Protein AF-A0A967VYB8-F1 (afdb_monomer)

Secondary structure (DSSP, 8-state):
----------SHHHHHHHHHHHHHHHTSS-----PPP-PPPPPPPPPP---EEEEEEEEE-SSEEEEEEEEES--SSEEEEEEETTEEEEEEEESSSEEEEEEE-PPTT-EEEEEEEEEETTEEEE---EEEEPPPPPPS-PPPP------TTS-EEEEEEEEEETTEEEEEEEE--SS------

Nearest PDB structures (foldseek):
  4q66-assembly1_A  TM=5.779E-01  e=1.854E-04  Saccharomyces cerevisiae R008
  4yg8-assembly1_A  TM=5.568E-01  e=6.644E-04  Saccharomyces cerevisiae
  7ndg-assembly1_H  TM=5.367E-01  e=7.158E-02  Mus musculus
  5c14-assembly1_A  TM=5.186E-01  e=6.788E-02  Homo sapiens
  5mya-assembly1_A  TM=4.864E-01  e=6.436E-02  Homo sapiens

Foldseek 3Di:
DDDDDDDDDDPPVVVVVVVVVVVVVVVPPPPDPPPDPPDPPPDPPDDQPDKAWDKDWPDAAQFKTKIKIFIDSDDPQWWKFKDKPNHTDDTDTDRDGIDIDMDGRHHGQDKIKMKMWTADPNDTDIHDIDIDTHHHDDDPPDDDDDDDDDAVVPDWDWDDKDDPDPVDIDTDTDHDDPDPPDPDD

pLDDT: mean 78.78, std 18.88, range [34.44, 98.56]

Structure (mmCIF, N/CA/C/O backbone):
data_AF-A0A967VYB8-F1
#
_entry.id   AF-A0A967VYB8-F1
#
loop_
_atom_site.group_PDB
_atom_site.id
_atom_site.type_symbol
_atom_site.label_atom_id
_atom_site.label_alt_id
_atom_site.label_comp_id
_atom_site.label_asym_id
_atom_site.label_entity_id
_atom_site.label_seq_id
_atom_site.pdbx_PDB_ins_code
_atom_site.Cartn_x
_atom_site.Cartn_y
_atom_site.Cartn_z
_atom_site.occupancy
_atom_site.B_iso_or_equiv
_atom_site.auth_seq_id
_atom_site.auth_comp_id
_atom_site.auth_asym_id
_atom_site.auth_atom_id
_atom_site.pdbx_PDB_model_num
ATOM 1 N N . MET A 1 1 ? -27.684 -16.123 129.162 1.00 38.44 1 MET A N 1
ATOM 2 C CA . MET A 1 1 ? -27.698 -17.448 128.505 1.00 38.44 1 MET A CA 1
ATOM 3 C C . MET A 1 1 ? -27.922 -17.215 127.022 1.00 38.44 1 MET A C 1
ATOM 5 O O . MET A 1 1 ? -28.713 -16.349 126.680 1.00 38.44 1 MET A O 1
ATOM 9 N N . ASN A 1 2 ? -27.110 -17.868 126.197 1.00 39.97 2 ASN A N 1
ATOM 10 C CA . ASN A 1 2 ? -26.928 -17.620 124.768 1.00 39.97 2 ASN A CA 1
ATOM 11 C C . ASN A 1 2 ? -27.766 -18.596 123.910 1.00 39.97 2 ASN A C 1
ATOM 13 O O . ASN A 1 2 ? -28.218 -19.609 124.439 1.00 39.97 2 ASN A O 1
ATOM 17 N N . PHE A 1 3 ? -27.807 -18.316 122.599 1.00 34.44 3 PHE A N 1
ATOM 18 C CA . PHE A 1 3 ? -28.314 -19.105 121.456 1.00 34.44 3 PHE A CA 1
ATOM 19 C C . PHE A 1 3 ? -29.828 -19.033 121.195 1.00 34.44 3 PHE A C 1
ATOM 21 O O . PHE A 1 3 ? -30.627 -19.100 122.114 1.00 34.44 3 PHE A O 1
ATOM 28 N N . GLY A 1 4 ? -30.318 -18.916 119.961 1.00 37.50 4 GLY A N 1
ATOM 29 C CA . GLY A 1 4 ? -29.692 -19.011 118.641 1.00 37.50 4 GLY A CA 1
ATOM 30 C C . GLY A 1 4 ? -30.779 -19.379 117.617 1.00 37.50 4 GLY A C 1
ATOM 31 O O . GLY A 1 4 ? -31.689 -20.140 117.928 1.00 37.50 4 GLY A O 1
ATOM 32 N N . ILE A 1 5 ? -30.704 -18.776 116.432 1.00 50.72 5 ILE A N 1
ATOM 33 C CA . ILE A 1 5 ? -31.677 -18.792 115.322 1.00 50.72 5 ILE A CA 1
ATOM 34 C C . ILE A 1 5 ? -31.599 -20.100 114.508 1.00 50.72 5 ILE A C 1
ATOM 36 O O . ILE A 1 5 ? -30.504 -20.625 114.333 1.00 50.72 5 ILE A O 1
ATOM 40 N N . SER A 1 6 ? -32.717 -20.578 113.931 1.00 41.22 6 SER A N 1
ATOM 41 C CA . SER A 1 6 ? -32.770 -21.499 112.765 1.00 41.22 6 SER A CA 1
ATOM 42 C C . SER A 1 6 ? -34.251 -21.767 112.399 1.00 41.22 6 SER A C 1
ATOM 44 O O . SER A 1 6 ? -35.027 -21.994 113.318 1.00 41.22 6 SER A O 1
ATOM 46 N N . GLN A 1 7 ? -34.784 -21.790 111.168 1.00 42.09 7 GLN A N 1
ATOM 47 C CA . GLN A 1 7 ? -34.294 -21.817 109.779 1.00 42.09 7 GLN A CA 1
ATOM 48 C C . GLN A 1 7 ? -35.464 -21.440 108.834 1.00 42.09 7 GLN A C 1
ATOM 50 O O . GLN A 1 7 ? -36.590 -21.855 109.098 1.00 42.09 7 GLN A O 1
ATOM 55 N N . SER A 1 8 ? -35.198 -20.811 107.680 1.00 42.66 8 SER A N 1
ATOM 56 C CA . SER A 1 8 ? -35.905 -21.136 106.420 1.00 42.66 8 SER A CA 1
ATOM 57 C C . SER A 1 8 ? -35.117 -20.631 105.198 1.00 42.66 8 SER A C 1
ATOM 59 O O . SER A 1 8 ? -35.346 -19.530 104.701 1.00 42.66 8 SER A O 1
ATOM 61 N N . SER A 1 9 ? -34.173 -21.427 104.693 1.00 54.22 9 SER A N 1
ATOM 62 C CA . SER A 1 9 ? -33.416 -21.120 103.468 1.00 54.22 9 SER A CA 1
ATOM 63 C C . SER A 1 9 ? -33.401 -22.314 102.509 1.00 54.22 9 SER A C 1
ATOM 65 O O . SER A 1 9 ? -32.341 -22.850 102.219 1.00 54.22 9 SER A O 1
ATOM 67 N N . ASN A 1 10 ? -34.571 -22.750 102.023 1.00 53.09 10 ASN A N 1
ATOM 68 C CA . ASN A 1 10 ? -34.673 -23.916 101.125 1.00 53.09 10 ASN A CA 1
ATOM 69 C C . ASN A 1 10 ? -35.374 -23.652 99.774 1.00 53.09 10 ASN A C 1
ATOM 71 O O . ASN A 1 10 ? -35.414 -24.557 98.948 1.00 53.09 10 ASN A O 1
ATOM 75 N N . SER A 1 11 ? -35.897 -22.450 99.484 1.00 54.31 11 SER A N 1
ATOM 76 C CA . SER A 1 11 ? -36.610 -22.196 98.209 1.00 54.31 11 SER A CA 1
ATOM 77 C C . SER A 1 11 ? -35.763 -21.536 97.111 1.00 54.31 11 SER A C 1
ATOM 79 O O . SER A 1 11 ? -36.084 -21.664 95.933 1.00 54.31 11 SER A O 1
ATOM 81 N N . LEU A 1 12 ? -34.653 -20.879 97.463 1.00 49.78 12 LEU A N 1
ATOM 82 C CA . LEU A 1 12 ? -33.807 -20.151 96.504 1.00 49.78 12 LEU A CA 1
ATOM 83 C C . LEU A 1 12 ? -32.794 -21.047 95.764 1.00 49.78 12 LEU A C 1
ATOM 85 O O . LEU A 1 12 ? -32.425 -20.744 94.634 1.00 49.78 12 LEU A O 1
ATOM 89 N N . SER A 1 13 ? -32.385 -22.181 96.344 1.00 51.69 13 SER A N 1
ATOM 90 C CA . SER A 1 13 ? -31.387 -23.084 95.734 1.00 51.69 13 SER A CA 1
ATOM 91 C C . SER A 1 13 ? -31.967 -23.986 94.626 1.00 51.69 13 SER A C 1
ATOM 93 O O . SER A 1 13 ? -31.273 -24.315 93.660 1.00 51.69 13 SER A O 1
ATOM 95 N N . ALA A 1 14 ? -33.261 -24.318 94.697 1.00 50.97 14 ALA A N 1
ATOM 96 C CA . ALA A 1 14 ? -33.927 -25.164 93.701 1.00 50.97 14 ALA A CA 1
ATOM 97 C C . ALA A 1 14 ? -34.207 -24.425 92.376 1.00 50.97 14 ALA A C 1
ATOM 99 O O . ALA A 1 14 ? -34.127 -25.022 91.305 1.00 50.97 14 ALA A O 1
ATOM 100 N N . ILE A 1 15 ? -34.471 -23.114 92.434 1.00 53.50 15 ILE A N 1
ATOM 101 C CA . ILE A 1 15 ? -34.794 -22.292 91.256 1.00 53.50 15 ILE A CA 1
ATOM 102 C C . ILE A 1 15 ? -33.529 -21.969 90.442 1.00 53.50 15 ILE A C 1
ATOM 104 O O . ILE A 1 15 ? -33.566 -22.022 89.214 1.00 53.50 15 ILE A O 1
ATOM 108 N N . LEU A 1 16 ? -32.381 -21.738 91.096 1.00 49.00 16 LEU A N 1
ATOM 109 C CA . LEU A 1 16 ? -31.105 -21.539 90.389 1.00 49.00 16 LEU A CA 1
ATOM 110 C C . LEU A 1 16 ? -30.609 -22.808 89.673 1.00 49.00 16 LEU A C 1
ATOM 112 O O . LEU A 1 16 ? -29.987 -22.710 88.617 1.00 49.00 16 LEU A O 1
ATOM 116 N N . SER A 1 17 ? -30.924 -23.995 90.200 1.00 51.44 17 SER A N 1
ATOM 117 C CA . SER A 1 17 ? -30.506 -25.272 89.600 1.00 51.44 17 SER A CA 1
ATOM 118 C C . SER A 1 17 ? -31.321 -25.640 88.350 1.00 51.44 17 SER A C 1
ATOM 120 O O . SER A 1 17 ? -30.801 -26.286 87.443 1.00 51.44 17 SER A O 1
ATOM 122 N N . PHE A 1 18 ? -32.578 -25.187 88.258 1.00 49.94 18 PHE A N 1
ATOM 123 C CA . PHE A 1 18 ? -33.460 -25.470 87.116 1.00 49.94 18 PHE A CA 1
ATOM 124 C C . PHE A 1 18 ? -33.199 -24.538 85.918 1.00 49.94 18 PHE A C 1
ATOM 126 O O . PHE A 1 18 ? -33.247 -24.973 84.768 1.00 49.94 18 PHE A O 1
ATOM 133 N N . VAL A 1 19 ? -32.839 -23.273 86.177 1.00 54.88 19 VAL A N 1
ATOM 134 C CA . VAL A 1 19 ? -32.447 -22.308 85.129 1.00 54.88 19 VAL A CA 1
ATOM 135 C C . VAL A 1 19 ? -31.083 -22.670 84.523 1.00 54.88 19 VAL A C 1
ATOM 137 O O . VAL A 1 19 ? -30.893 -22.539 83.314 1.00 54.88 19 VAL A O 1
ATOM 140 N N . GLY A 1 20 ? -30.160 -23.210 85.328 1.00 52.72 20 GLY A N 1
ATOM 141 C CA . GLY A 1 20 ? -28.856 -23.685 84.851 1.00 52.72 20 GLY A CA 1
ATOM 142 C C . GLY A 1 20 ? -28.942 -24.890 83.905 1.00 52.72 20 GLY A C 1
ATOM 143 O O . GLY A 1 20 ? -28.222 -24.936 82.909 1.00 52.72 20 GLY A O 1
ATOM 144 N N . LEU A 1 21 ? -29.854 -25.837 84.160 1.00 51.16 21 LEU A N 1
ATOM 145 C CA . LEU A 1 21 ? -29.994 -27.040 83.328 1.00 51.16 21 LEU A CA 1
ATOM 146 C C . LEU A 1 21 ? -30.670 -26.753 81.971 1.00 51.16 21 LEU A C 1
ATOM 148 O O . LEU A 1 21 ? -30.309 -27.362 80.967 1.00 51.16 21 LEU A O 1
ATOM 152 N N . MET A 1 22 ? -31.600 -25.788 81.913 1.00 52.47 22 MET A N 1
ATOM 153 C CA . MET A 1 22 ? -32.262 -25.386 80.661 1.00 52.47 22 MET A CA 1
ATOM 154 C C . MET A 1 22 ? -31.353 -24.546 79.747 1.00 52.47 22 MET A C 1
ATOM 156 O O . MET A 1 22 ? -31.451 -24.644 78.524 1.00 52.47 22 MET A O 1
ATOM 160 N N . ALA A 1 23 ? -30.435 -23.761 80.323 1.00 53.19 23 ALA A N 1
ATOM 161 C CA . ALA A 1 23 ? -29.454 -22.979 79.568 1.00 53.19 23 ALA A CA 1
ATOM 162 C C . ALA A 1 23 ? -28.363 -23.855 78.920 1.00 53.19 23 ALA A C 1
ATOM 164 O O . ALA A 1 23 ? -27.867 -23.526 77.846 1.00 53.19 23 ALA A O 1
ATOM 165 N N . ILE A 1 24 ? -28.029 -25.000 79.525 1.00 52.69 24 ILE A N 1
ATOM 166 C CA . ILE A 1 24 ? -27.045 -25.947 78.979 1.00 52.69 24 ILE A CA 1
ATOM 167 C C . ILE A 1 24 ? -27.632 -26.748 77.802 1.00 52.69 24 ILE A C 1
ATOM 169 O O . ILE A 1 24 ? -26.928 -26.991 76.825 1.00 52.69 24 ILE A O 1
ATOM 173 N N . CYS A 1 25 ? -28.930 -27.079 77.817 1.00 49.31 25 CYS A N 1
ATOM 174 C CA . CYS A 1 25 ? -29.585 -27.751 76.685 1.00 49.31 25 CYS A CA 1
ATOM 175 C C . CYS A 1 25 ? -29.757 -26.859 75.440 1.00 49.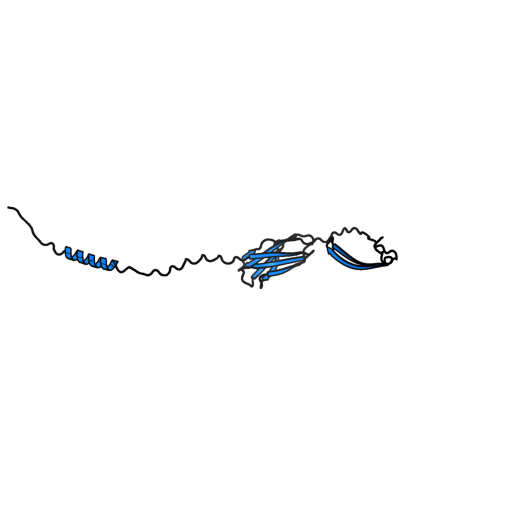31 25 CYS A C 1
ATOM 177 O O . CYS A 1 25 ? -29.767 -27.383 74.330 1.00 49.31 25 CYS A O 1
ATOM 179 N N . LEU A 1 26 ? -29.837 -25.531 75.600 1.00 49.78 26 LEU A N 1
ATOM 180 C CA . LEU A 1 26 ? -29.904 -24.569 74.485 1.00 49.78 26 LEU A CA 1
ATOM 181 C C . LEU A 1 26 ? -28.546 -24.310 73.808 1.00 49.78 26 LEU A C 1
ATOM 183 O O . LEU A 1 26 ? -28.511 -23.834 72.677 1.00 49.78 26 LEU A O 1
ATOM 187 N N . LEU A 1 27 ? -27.431 -24.648 74.463 1.00 52.78 27 LEU A N 1
ATOM 188 C CA . LEU A 1 27 ? -26.078 -24.478 73.913 1.00 52.78 27 LEU A CA 1
ATOM 189 C C . LEU A 1 27 ? -25.538 -25.740 73.215 1.00 52.78 27 LEU A C 1
ATOM 191 O O . LEU A 1 27 ? -24.445 -25.711 72.657 1.00 52.78 27 LEU A O 1
ATOM 195 N N . LEU A 1 28 ? -26.305 -26.837 73.202 1.00 53.69 28 LEU A N 1
ATOM 196 C CA . LEU A 1 28 ? -25.924 -28.121 72.592 1.00 53.69 28 LEU A CA 1
ATOM 197 C C . LEU A 1 28 ? -26.655 -28.424 71.270 1.00 53.69 28 LEU A C 1
ATOM 199 O O . LEU A 1 28 ? -26.472 -29.497 70.704 1.00 53.69 28 LEU A O 1
ATOM 203 N N . SER A 1 29 ? -27.451 -27.486 70.743 1.00 52.00 29 SER A N 1
ATOM 204 C CA . SER A 1 29 ? -28.190 -27.649 69.475 1.00 52.00 29 SER A CA 1
ATOM 205 C C . SER A 1 29 ? -27.507 -27.024 68.251 1.00 52.00 29 SER A C 1
ATOM 207 O O . SER A 1 29 ? -28.108 -26.988 67.185 1.00 52.00 29 SER A O 1
ATOM 209 N N . CYS A 1 30 ? -26.272 -26.528 68.373 1.00 48.56 30 CYS A N 1
ATOM 210 C CA . CYS A 1 30 ? -25.583 -25.815 67.290 1.00 48.56 30 CYS A CA 1
ATOM 211 C C . CYS A 1 30 ? -24.263 -26.498 66.899 1.00 48.56 30 CYS A C 1
ATOM 213 O O . CYS A 1 30 ? -23.208 -25.873 66.828 1.00 48.56 30 CYS A O 1
ATOM 215 N N . SER A 1 31 ? -24.301 -27.817 66.699 1.00 55.75 31 SER A N 1
ATOM 216 C CA . SER A 1 31 ? -23.182 -28.550 66.110 1.00 55.75 31 SER A CA 1
ATOM 217 C C . SER A 1 31 ? -23.659 -29.316 64.880 1.00 55.75 31 SER A C 1
ATOM 219 O O . SER A 1 31 ? -24.552 -30.153 64.973 1.00 55.75 31 SER A O 1
ATOM 221 N N . CYS A 1 32 ? -23.012 -29.006 63.753 1.00 54.22 32 CYS A N 1
ATOM 222 C CA . CYS A 1 32 ? -23.215 -29.495 62.385 1.00 54.22 32 CYS A CA 1
ATOM 223 C C . CYS A 1 32 ? -24.292 -28.799 61.534 1.00 54.22 32 CYS A C 1
ATOM 225 O O . CYS A 1 32 ? -25.155 -29.461 60.962 1.00 54.22 32 CYS A O 1
ATOM 227 N N . GLU A 1 33 ? -24.129 -27.498 61.275 1.00 52.53 33 GLU A N 1
ATOM 228 C CA . GLU A 1 33 ? -24.332 -27.057 59.890 1.00 52.53 33 GLU A CA 1
ATOM 229 C C . GLU A 1 33 ? -23.104 -27.486 59.085 1.00 52.53 33 GLU A C 1
ATOM 231 O O . GLU A 1 33 ? -21.985 -27.015 59.294 1.00 52.53 33 GLU A O 1
ATOM 236 N N . LYS A 1 34 ? -23.303 -28.466 58.205 1.00 55.03 34 LYS A N 1
ATOM 237 C CA . LYS A 1 34 ? -22.324 -28.853 57.196 1.00 55.03 34 LYS A CA 1
ATOM 238 C C . LYS A 1 34 ? -22.093 -27.622 56.325 1.00 55.03 34 LYS A C 1
ATOM 240 O O . LYS A 1 34 ? -23.013 -27.196 55.633 1.00 55.03 34 LYS A O 1
ATOM 245 N N . SER A 1 35 ? -20.901 -27.037 56.405 1.00 56.34 35 SER A N 1
ATOM 246 C CA . SER A 1 35 ? -20.513 -25.911 55.559 1.00 56.34 35 SER A CA 1
ATOM 247 C C . SER A 1 35 ? -20.836 -26.268 54.101 1.00 56.34 35 SER A C 1
ATOM 249 O O . SER A 1 35 ? -20.511 -27.391 53.689 1.00 56.34 35 SER A O 1
ATOM 251 N N . PRO A 1 36 ? -21.499 -25.388 53.325 1.00 65.25 36 PRO A N 1
ATOM 252 C CA . PRO A 1 36 ? -21.643 -25.619 51.894 1.00 65.25 36 PRO A CA 1
ATOM 253 C C . PRO A 1 36 ? -20.245 -25.831 51.291 1.00 65.25 36 PRO A C 1
ATOM 255 O O . PRO A 1 36 ? -19.270 -25.312 51.847 1.00 65.25 36 PRO A O 1
ATOM 258 N N . PRO A 1 37 ? -20.109 -26.616 50.207 1.00 59.69 37 PRO A N 1
ATOM 259 C CA . PRO A 1 37 ? -18.821 -26.787 49.552 1.00 59.69 37 PRO A CA 1
ATOM 260 C C . PRO A 1 37 ? -18.245 -25.400 49.282 1.00 59.69 37 PRO A C 1
ATOM 262 O O . PRO A 1 37 ? -18.914 -24.577 48.660 1.00 59.69 37 PRO A O 1
ATOM 265 N N . THR A 1 38 ? -17.048 -25.122 49.797 1.00 59.47 38 THR A N 1
ATOM 266 C CA . THR A 1 38 ? -16.305 -23.923 49.423 1.00 59.47 38 THR A CA 1
ATOM 267 C C . THR A 1 38 ? -15.979 -24.078 47.947 1.00 59.47 38 THR A C 1
ATOM 269 O O . THR A 1 38 ? -15.013 -24.750 47.586 1.00 59.47 38 THR A O 1
ATOM 272 N N . GLU A 1 39 ? -16.842 -23.537 47.091 1.00 66.19 39 GLU A N 1
ATOM 273 C CA . GLU A 1 39 ? -16.524 -23.345 45.688 1.00 66.19 39 GLU A CA 1
ATOM 274 C C . GLU A 1 39 ? -15.230 -22.517 45.663 1.00 66.19 39 GLU A C 1
ATOM 276 O O . GLU A 1 39 ? -15.138 -21.519 46.395 1.00 66.19 39 GLU A O 1
ATOM 281 N N . PRO A 1 40 ? -14.176 -22.968 44.956 1.00 73.19 40 PRO A N 1
ATOM 282 C CA . PRO A 1 40 ? -12.970 -22.168 44.824 1.00 73.19 40 PRO A CA 1
ATOM 283 C C . PRO A 1 40 ? -13.378 -20.768 44.341 1.00 73.19 40 PRO A C 1
ATOM 285 O O . PRO A 1 40 ? -14.311 -20.668 43.538 1.00 73.19 40 PRO A O 1
ATOM 288 N N . PRO A 1 41 ? -12.744 -19.691 44.849 1.00 75.88 41 PRO A N 1
ATOM 289 C CA . PRO A 1 41 ? -13.043 -18.340 44.393 1.00 75.88 41 PRO A CA 1
ATOM 290 C C . PRO A 1 41 ? -13.082 -18.329 42.862 1.00 75.88 41 PRO A C 1
ATOM 292 O O . PRO A 1 41 ? -12.175 -18.926 42.271 1.00 75.88 41 PRO A O 1
ATOM 295 N N . PRO A 1 42 ? -14.105 -17.721 42.226 1.00 72.44 42 PRO A N 1
ATOM 296 C CA . PRO A 1 42 ? -14.150 -17.638 40.775 1.00 72.44 42 PRO A CA 1
ATOM 297 C C . PRO A 1 42 ? -12.805 -17.100 40.304 1.00 72.44 42 PRO A C 1
ATOM 299 O O . PRO A 1 42 ? -12.336 -16.070 40.802 1.00 72.44 42 PRO A O 1
ATOM 302 N N . GLU A 1 43 ? -12.155 -17.865 39.427 1.00 77.25 43 GLU A N 1
ATOM 303 C CA . GLU A 1 43 ? -10.891 -17.484 38.812 1.00 77.25 43 GLU A CA 1
ATOM 304 C C . GLU A 1 43 ? -11.045 -16.042 38.305 1.00 77.25 43 GLU A C 1
ATOM 306 O O . GLU A 1 43 ? -12.109 -15.723 37.755 1.00 77.25 43 GLU A O 1
ATOM 311 N N . PRO A 1 44 ? -10.083 -15.132 38.568 1.00 73.62 44 PRO A N 1
ATOM 312 C CA . PRO A 1 44 ? -10.198 -13.754 38.116 1.00 73.62 44 PRO A CA 1
ATOM 313 C C . PRO A 1 44 ? -10.549 -13.776 36.635 1.00 73.62 44 PRO A C 1
ATOM 315 O O . PRO A 1 44 ? -9.792 -14.348 35.854 1.00 73.62 44 PRO A O 1
ATOM 318 N N . ALA A 1 45 ? -11.718 -13.232 36.281 1.00 72.50 45 ALA A N 1
ATOM 319 C CA . ALA A 1 45 ? -12.187 -13.237 34.905 1.00 72.50 45 ALA A CA 1
ATOM 320 C C . ALA A 1 45 ? -11.046 -12.742 34.014 1.00 72.50 45 ALA A C 1
ATOM 322 O O . ALA A 1 45 ? -10.520 -11.648 34.254 1.00 72.50 45 ALA A O 1
ATOM 323 N N . GLU A 1 46 ? -10.625 -13.570 33.053 1.00 69.88 46 GLU A N 1
ATOM 324 C CA . GLU A 1 46 ? -9.608 -13.162 32.092 1.00 69.88 46 GLU A CA 1
ATOM 325 C C . GLU A 1 46 ? -10.042 -11.812 31.505 1.00 69.88 46 GLU A C 1
ATOM 327 O O . GLU A 1 46 ? -11.219 -11.660 31.142 1.00 69.88 46 GLU A O 1
ATOM 332 N N . PRO A 1 47 ? -9.152 -10.800 31.470 1.00 67.31 47 PRO A N 1
ATOM 333 C CA . PRO A 1 47 ? -9.506 -9.521 30.888 1.00 67.31 47 PRO A CA 1
ATOM 334 C C . PRO A 1 47 ? -10.041 -9.769 29.474 1.00 67.31 47 PRO A C 1
ATOM 336 O O . PRO A 1 47 ? -9.442 -10.560 28.738 1.00 67.31 47 PRO A O 1
ATOM 339 N N . PRO A 1 48 ? -11.174 -9.144 29.101 1.00 65.25 48 PRO A N 1
ATOM 340 C CA . PRO A 1 48 ? -11.809 -9.396 27.820 1.00 65.25 48 PRO A CA 1
ATOM 341 C C . PRO A 1 48 ? -10.781 -9.257 26.690 1.00 65.25 48 PRO A C 1
ATOM 343 O O . PRO A 1 48 ? -9.938 -8.355 26.764 1.00 65.25 48 PRO A O 1
ATOM 346 N N . PRO A 1 49 ? -10.823 -10.131 25.665 1.00 68.88 49 PRO A N 1
ATOM 347 C CA . PRO A 1 49 ? -9.861 -10.117 24.572 1.00 68.88 49 PRO A CA 1
ATOM 348 C C . PRO A 1 49 ? -9.699 -8.700 24.018 1.00 68.88 49 PRO A C 1
ATOM 350 O O . PRO A 1 49 ? -10.640 -8.116 23.483 1.00 68.88 49 PRO A O 1
ATOM 353 N N . GLN A 1 50 ? -8.514 -8.118 24.200 1.00 76.44 50 GLN A N 1
ATOM 354 C CA . GLN A 1 50 ? -8.250 -6.764 23.738 1.00 76.44 50 GLN A CA 1
ATOM 355 C C . GLN A 1 50 ? -8.086 -6.802 22.219 1.00 76.44 50 GLN A C 1
ATOM 357 O O . GLN A 1 50 ? -7.265 -7.560 21.708 1.00 76.44 50 GLN A O 1
ATOM 362 N N . ALA A 1 51 ? -8.903 -6.024 21.511 1.00 82.00 51 ALA A N 1
ATOM 363 C CA . ALA A 1 51 ? -8.864 -5.947 20.058 1.00 82.00 51 ALA A CA 1
ATOM 364 C C . ALA A 1 51 ? -7.473 -5.512 19.575 1.00 82.00 51 ALA A C 1
ATOM 366 O O . ALA A 1 51 ? -6.935 -4.513 20.057 1.00 82.00 51 ALA A O 1
ATOM 367 N N . GLU A 1 52 ? -6.925 -6.229 18.599 1.00 90.38 52 GLU A N 1
ATOM 368 C CA . GLU A 1 52 ? -5.630 -5.915 17.995 1.00 90.38 52 GLU A CA 1
ATOM 369 C C . GLU A 1 52 ? -5.818 -5.548 16.523 1.00 90.38 52 GLU A C 1
ATOM 371 O O . GLU A 1 52 ? -6.581 -6.192 15.799 1.00 90.38 52 GLU A O 1
ATOM 376 N N . LEU A 1 53 ? -5.115 -4.500 16.092 1.00 94.94 53 LEU A N 1
ATOM 377 C CA . LEU A 1 53 ? -5.128 -3.984 14.727 1.00 94.94 53 LEU A CA 1
ATOM 378 C C . LEU A 1 53 ? -3.736 -4.126 14.124 1.00 94.94 53 LEU A C 1
ATOM 380 O O . LEU A 1 53 ? -2.762 -3.655 14.716 1.00 94.94 53 LEU A O 1
ATOM 384 N N . THR A 1 54 ? -3.648 -4.713 12.935 1.00 95.75 54 THR A N 1
ATOM 385 C CA . THR A 1 54 ? -2.400 -4.814 12.175 1.00 95.75 54 THR A CA 1
ATOM 386 C C . THR A 1 54 ? -2.528 -4.078 10.852 1.00 95.75 54 THR A C 1
ATOM 388 O O . THR A 1 54 ? -3.561 -4.128 10.185 1.00 95.75 54 THR A O 1
ATOM 391 N N . LEU A 1 55 ? -1.470 -3.366 10.478 1.00 97.50 55 LEU A N 1
ATOM 392 C CA . LEU A 1 55 ? -1.355 -2.724 9.178 1.00 97.50 55 LEU A CA 1
ATOM 393 C C . LEU A 1 55 ? 0.048 -2.990 8.640 1.00 97.50 55 LEU A C 1
ATOM 395 O O . LEU A 1 55 ? 1.037 -2.605 9.264 1.00 97.50 55 LEU A O 1
ATOM 399 N N . GLU A 1 56 ? 0.123 -3.654 7.494 1.00 97.81 56 GLU A N 1
ATOM 400 C CA . GLU A 1 56 ? 1.374 -4.112 6.892 1.00 97.81 56 GLU A CA 1
ATOM 401 C C . GLU A 1 56 ? 1.492 -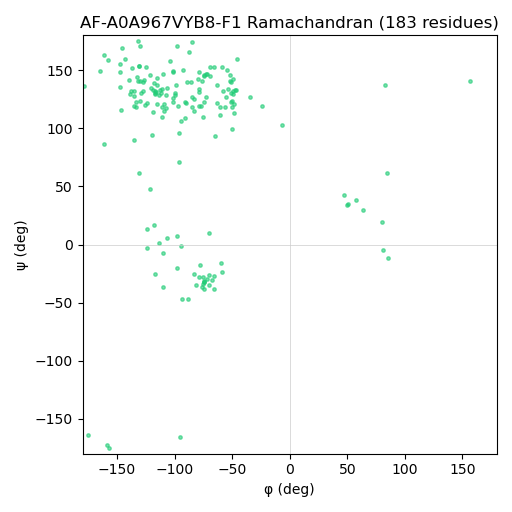3.621 5.451 1.00 97.81 56 GLU A C 1
ATOM 403 O O . GLU A 1 56 ? 0.511 -3.598 4.704 1.00 97.81 56 GLU A O 1
ATOM 408 N N . LEU A 1 57 ? 2.707 -3.244 5.054 1.00 97.88 57 LEU A N 1
ATOM 409 C CA . LEU A 1 57 ? 3.016 -2.906 3.671 1.00 97.88 57 LEU A CA 1
ATOM 410 C C . LEU A 1 57 ? 3.329 -4.194 2.914 1.00 97.88 57 LEU A C 1
ATOM 412 O O . LEU A 1 57 ? 4.275 -4.896 3.263 1.00 97.88 57 L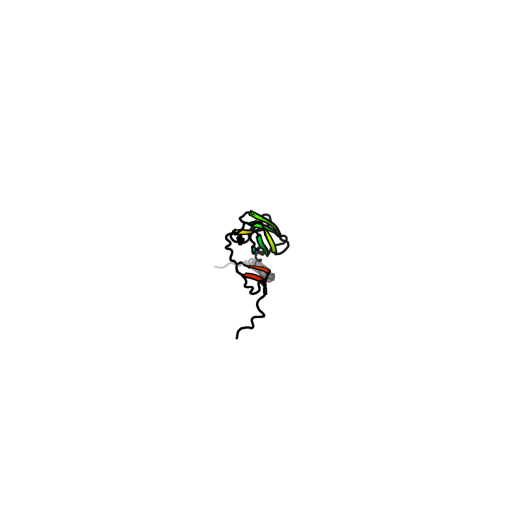EU A O 1
ATOM 416 N N . VAL A 1 58 ? 2.531 -4.499 1.896 1.00 98.25 58 VAL A N 1
ATOM 417 C CA . VAL A 1 58 ? 2.719 -5.682 1.050 1.00 98.25 58 VAL A CA 1
ATOM 418 C C . VAL A 1 58 ? 3.657 -5.364 -0.108 1.00 98.25 58 VAL A C 1
ATOM 420 O O . VAL A 1 58 ? 4.572 -6.140 -0.365 1.00 98.25 58 VAL A O 1
ATOM 423 N N . ASP A 1 59 ? 3.431 -4.240 -0.794 1.00 95.94 59 ASP A N 1
ATOM 424 C CA . ASP A 1 59 ? 4.243 -3.800 -1.933 1.00 95.94 59 ASP A CA 1
ATOM 425 C C . ASP A 1 59 ? 4.060 -2.296 -2.217 1.00 95.94 59 ASP A C 1
ATOM 427 O O . ASP A 1 59 ? 3.081 -1.687 -1.764 1.00 95.94 59 ASP A O 1
ATOM 431 N N . VAL A 1 60 ? 4.979 -1.705 -2.987 1.00 95.56 60 VAL A N 1
ATOM 432 C CA . VAL A 1 60 ? 4.929 -0.313 -3.462 1.00 95.56 60 VAL A CA 1
ATOM 433 C C . VAL A 1 60 ? 5.298 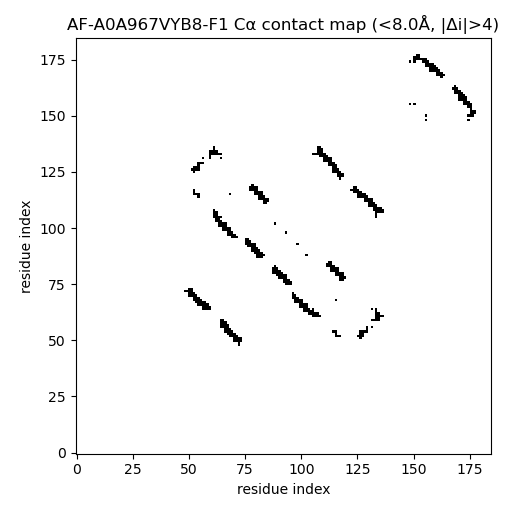-0.201 -4.938 1.00 95.56 60 VAL A C 1
ATOM 435 O O . VAL A 1 60 ? 6.318 -0.707 -5.398 1.00 95.56 60 VAL A O 1
ATOM 438 N N . GLY A 1 61 ? 4.472 0.534 -5.676 1.00 92.38 61 GLY A N 1
ATOM 439 C CA . GLY A 1 61 ? 4.755 0.974 -7.034 1.00 92.38 61 GLY A CA 1
ATOM 440 C C . GLY A 1 61 ? 5.346 2.384 -7.071 1.00 92.38 61 GLY A C 1
ATOM 441 O O . GLY A 1 61 ? 5.754 2.961 -6.058 1.00 92.38 61 GLY A O 1
ATOM 442 N N . MET A 1 62 ? 5.364 2.975 -8.266 1.00 92.88 62 MET A N 1
ATOM 443 C CA . MET A 1 62 ? 5.697 4.396 -8.421 1.00 92.88 62 MET A CA 1
ATOM 444 C C . MET A 1 62 ? 4.536 5.279 -7.951 1.00 92.88 62 MET A C 1
ATOM 446 O O . MET A 1 62 ? 4.775 6.292 -7.305 1.00 92.88 62 MET A O 1
ATOM 450 N N . SER A 1 63 ? 3.288 4.888 -8.222 1.00 95.31 63 SER A N 1
ATOM 451 C CA . SER A 1 63 ? 2.073 5.639 -7.862 1.00 95.31 63 SER A CA 1
ATOM 452 C C . SER A 1 63 ? 1.085 4.833 -7.016 1.00 95.31 63 SER A C 1
ATOM 454 O O . SER A 1 63 ? -0.067 5.242 -6.844 1.00 95.31 63 SER A O 1
ATOM 456 N N . GLU A 1 64 ? 1.523 3.696 -6.482 1.00 97.12 64 GLU A N 1
ATOM 457 C CA . GLU A 1 64 ? 0.667 2.698 -5.851 1.00 97.12 64 GLU A CA 1
ATOM 458 C C . GLU A 1 64 ? 1.267 2.162 -4.549 1.00 97.12 64 GLU A C 1
ATOM 460 O O . GLU A 1 64 ? 2.486 2.077 -4.400 1.00 97.12 64 GLU A O 1
ATOM 465 N N . ALA A 1 65 ? 0.406 1.737 -3.628 1.00 97.94 65 ALA A N 1
ATOM 466 C CA . ALA A 1 65 ? 0.781 0.938 -2.469 1.00 97.94 65 ALA A CA 1
ATOM 467 C C . ALA A 1 65 ? -0.271 -0.147 -2.204 1.00 97.94 65 ALA A C 1
ATOM 469 O O . ALA A 1 65 ? -1.476 0.092 -2.309 1.00 97.94 65 ALA A O 1
ATOM 470 N N . TRP A 1 66 ? 0.191 -1.332 -1.813 1.00 98.50 66 TRP A N 1
ATOM 471 C CA . TRP A 1 66 ? -0.659 -2.435 -1.375 1.00 98.50 66 TRP A CA 1
ATOM 472 C C . TRP A 1 66 ? -0.491 -2.629 0.125 1.00 98.50 66 TRP A C 1
ATOM 474 O O . TRP A 1 66 ? 0.611 -2.886 0.608 1.00 98.50 66 TRP A O 1
ATOM 484 N N . LEU A 1 67 ? -1.589 -2.510 0.866 1.00 98.38 67 LEU A N 1
ATOM 485 C CA . LEU A 1 67 ? -1.606 -2.570 2.324 1.00 98.38 67 LEU A CA 1
ATOM 486 C C . LEU A 1 67 ? -2.464 -3.741 2.779 1.00 98.38 67 LEU A C 1
ATOM 488 O O . LEU A 1 67 ? -3.596 -3.894 2.325 1.00 98.38 67 LEU A O 1
ATOM 492 N N . ARG A 1 68 ? -1.969 -4.547 3.714 1.00 97.94 68 ARG A N 1
ATOM 493 C CA . ARG A 1 68 ? -2.785 -5.554 4.391 1.00 97.94 68 ARG A CA 1
ATOM 494 C C . ARG A 1 68 ? -3.253 -4.988 5.717 1.00 97.94 68 ARG A C 1
ATOM 496 O O . ARG A 1 68 ? -2.433 -4.643 6.564 1.00 97.94 68 ARG A O 1
ATOM 503 N N . PHE A 1 69 ? -4.565 -4.891 5.884 1.00 97.44 69 PHE A N 1
ATOM 504 C CA . PHE A 1 69 ? -5.182 -4.501 7.145 1.00 97.44 69 PHE A CA 1
ATOM 505 C C . PHE A 1 69 ? -5.829 -5.723 7.792 1.00 97.44 69 PHE A C 1
ATOM 507 O O . PHE A 1 69 ? -6.601 -6.426 7.139 1.00 97.44 69 PHE A O 1
ATOM 514 N N . GLY A 1 70 ? -5.508 -5.969 9.060 1.00 95.62 70 GLY A N 1
ATOM 515 C CA . GLY A 1 70 ? -5.994 -7.108 9.825 1.00 95.62 70 GLY A CA 1
ATOM 516 C C . GLY A 1 70 ? -6.546 -6.715 11.190 1.00 95.62 70 GLY A C 1
ATOM 517 O O . GLY A 1 70 ? -6.155 -5.712 11.794 1.00 95.62 70 GLY A O 1
ATOM 518 N N . VAL A 1 71 ? -7.464 -7.541 11.681 1.00 94.94 71 VAL A N 1
ATOM 519 C CA . VAL A 1 71 ? -8.068 -7.451 13.009 1.00 94.94 71 VAL A CA 1
ATOM 520 C C . VAL A 1 71 ? -8.006 -8.811 13.696 1.00 94.94 71 VAL A C 1
ATOM 522 O O . VAL A 1 71 ? -8.245 -9.851 13.081 1.00 94.94 71 VAL A O 1
ATOM 525 N N . SER A 1 72 ? -7.733 -8.821 14.996 1.00 92.94 72 SER A N 1
ATOM 526 C CA . SER A 1 72 ? -7.869 -10.017 15.827 1.00 92.94 72 SER A CA 1
ATOM 527 C C . SER A 1 72 ? -8.650 -9.688 17.096 1.00 92.94 72 SER A C 1
ATOM 529 O O . SER A 1 72 ? -8.679 -8.535 17.536 1.00 92.94 72 SER A O 1
ATOM 531 N N . LYS A 1 73 ? -9.318 -10.698 17.672 1.00 90.69 73 LYS A N 1
ATOM 532 C CA . LYS A 1 73 ? -10.120 -10.550 18.902 1.00 90.69 73 LYS A CA 1
ATOM 533 C C . LYS A 1 73 ? -11.225 -9.484 18.770 1.00 90.69 73 LYS A C 1
ATOM 535 O O . LYS A 1 73 ? -11.493 -8.732 19.702 1.00 90.69 73 LYS A O 1
ATOM 540 N N . VAL A 1 74 ? -11.861 -9.415 17.598 1.00 90.06 74 VAL A N 1
ATOM 541 C CA . VAL A 1 74 ? -13.003 -8.533 17.314 1.00 90.06 74 VAL A CA 1
ATOM 542 C C . VAL A 1 74 ? -14.190 -9.335 16.795 1.00 90.06 74 VAL A C 1
ATOM 544 O O . VAL A 1 74 ? -14.016 -10.378 16.165 1.00 90.06 74 VAL A O 1
ATOM 547 N N . GLU A 1 75 ? -15.394 -8.823 17.027 1.00 90.94 75 GLU A N 1
ATOM 548 C CA . GLU A 1 75 ? -16.603 -9.322 16.373 1.00 90.94 75 GLU A CA 1
ATOM 549 C C . GLU A 1 75 ? -16.709 -8.761 14.949 1.00 90.94 75 GLU A C 1
ATOM 551 O O . GLU A 1 75 ? -16.348 -7.610 14.697 1.00 90.94 75 GLU A O 1
ATOM 556 N N . LEU A 1 76 ? -17.191 -9.587 14.017 1.00 92.88 76 LEU A N 1
ATOM 557 C CA . LEU A 1 76 ? -17.392 -9.230 12.612 1.00 92.88 76 LEU A CA 1
ATOM 558 C C . LEU A 1 76 ? -18.902 -9.143 12.300 1.00 92.88 76 LEU A C 1
ATOM 560 O O . LEU A 1 76 ? -19.674 -9.932 12.849 1.00 92.88 76 LEU A O 1
ATOM 564 N N . PRO A 1 77 ? -19.341 -8.254 11.389 1.00 95.06 77 PRO A N 1
ATOM 565 C CA . PRO A 1 77 ? -18.514 -7.343 10.606 1.00 95.06 77 PRO A CA 1
ATOM 566 C C . PRO A 1 77 ? -17.974 -6.167 11.426 1.00 95.06 77 PRO A C 1
ATOM 568 O O . PRO A 1 77 ? -18.646 -5.657 12.318 1.00 95.06 77 PRO A O 1
ATOM 571 N N . GLN A 1 78 ? -16.764 -5.719 11.091 1.00 94.06 78 GLN A N 1
ATOM 572 C CA . GLN A 1 78 ? -16.076 -4.656 11.816 1.00 94.06 78 GLN A CA 1
ATOM 573 C C . GLN A 1 78 ? -15.800 -3.454 10.915 1.00 94.06 78 GLN A C 1
ATOM 575 O O . GLN A 1 78 ? -14.967 -3.528 10.014 1.00 94.06 78 GLN A O 1
ATOM 580 N N . ALA A 1 79 ? -16.439 -2.321 11.210 1.00 95.19 79 ALA A N 1
ATOM 581 C CA . ALA A 1 79 ? -16.165 -1.057 10.534 1.00 95.19 79 ALA A CA 1
ATOM 582 C C . ALA A 1 79 ? -14.727 -0.583 10.790 1.00 95.19 79 ALA A C 1
ATOM 584 O O . ALA A 1 79 ? -14.237 -0.623 11.929 1.00 95.19 79 ALA A O 1
ATOM 585 N N . PHE A 1 80 ? -14.073 -0.098 9.740 1.00 95.75 80 PHE A N 1
ATOM 586 C CA . PHE A 1 80 ? -12.732 0.456 9.801 1.00 95.75 80 PHE A CA 1
ATOM 587 C C . PHE A 1 80 ? -12.559 1.655 8.870 1.00 95.75 80 PHE A C 1
ATOM 589 O O . PHE A 1 80 ? -13.277 1.833 7.887 1.00 95.75 80 PHE A O 1
ATOM 596 N N . THR A 1 81 ? -11.537 2.441 9.176 1.00 97.38 81 THR A N 1
ATOM 597 C CA . THR A 1 81 ? -11.019 3.520 8.342 1.00 97.38 81 THR A CA 1
ATOM 598 C C . THR A 1 81 ? -9.506 3.391 8.267 1.00 97.38 81 THR A C 1
ATOM 600 O O . THR A 1 81 ? -8.868 3.066 9.265 1.00 97.38 81 THR A O 1
ATOM 603 N N . ILE A 1 82 ? -8.910 3.708 7.122 1.00 97.44 82 ILE A N 1
ATOM 604 C CA . ILE A 1 82 ? -7.465 3.938 7.009 1.00 97.44 82 ILE A CA 1
ATOM 605 C C . ILE A 1 82 ? -7.242 5.409 6.680 1.00 97.44 82 ILE A C 1
ATOM 607 O O . ILE A 1 82 ? -7.892 5.946 5.779 1.00 97.44 82 ILE A O 1
ATOM 611 N N . SER A 1 83 ? -6.312 6.049 7.386 1.00 97.69 83 SER A N 1
ATOM 612 C CA . SER A 1 83 ? -5.809 7.368 7.020 1.00 97.69 83 SER A CA 1
ATOM 613 C C . SER A 1 83 ? -4.448 7.279 6.337 1.00 97.69 83 SER A C 1
ATOM 615 O O . SER A 1 83 ? -3.659 6.383 6.632 1.00 97.69 83 SER A O 1
ATOM 617 N N . ARG A 1 84 ? -4.189 8.233 5.441 1.00 98.31 84 ARG A N 1
ATOM 618 C CA . ARG A 1 84 ? -2.911 8.529 4.796 1.00 98.31 84 ARG A CA 1
ATOM 619 C C . ARG A 1 84 ? -2.606 10.005 5.027 1.00 98.31 84 ARG A C 1
ATOM 621 O O . ARG A 1 84 ? -3.413 10.863 4.673 1.00 98.31 84 ARG A O 1
ATOM 628 N N . ASP A 1 85 ? -1.483 10.294 5.676 1.00 97.88 85 ASP A N 1
ATOM 629 C CA . ASP A 1 85 ? -1.053 11.645 6.076 1.00 97.88 85 ASP A CA 1
ATOM 630 C C . ASP A 1 85 ? -2.137 12.430 6.838 1.00 97.88 85 ASP A C 1
ATOM 632 O O . ASP A 1 85 ? -2.290 13.643 6.710 1.00 97.88 85 ASP A O 1
ATOM 636 N N . GLY A 1 86 ? -2.925 11.707 7.639 1.00 93.94 86 GLY A N 1
ATOM 637 C CA . GLY A 1 86 ? -4.025 12.255 8.433 1.00 93.94 86 GLY A CA 1
ATOM 638 C C . GLY A 1 86 ? -5.363 12.395 7.697 1.00 93.94 86 GLY A C 1
ATOM 639 O O . GLY A 1 86 ? -6.375 12.594 8.365 1.00 93.94 86 GLY A O 1
ATOM 640 N N . GLY A 1 87 ? -5.407 12.246 6.369 1.00 96.56 87 GLY A N 1
ATOM 641 C CA . GLY A 1 87 ? -6.651 12.206 5.592 1.00 96.56 87 GLY A CA 1
ATOM 642 C C . GLY A 1 87 ? -7.198 10.785 5.455 1.00 96.56 87 GLY A C 1
ATOM 643 O O . GLY A 1 87 ? -6.430 9.852 5.260 1.00 96.56 87 GLY A O 1
ATOM 644 N N . GLU A 1 88 ? -8.512 10.591 5.554 1.00 96.75 88 GLU A N 1
ATOM 645 C CA . GLU A 1 88 ? -9.130 9.270 5.361 1.00 96.75 88 GLU A CA 1
ATOM 646 C C . GLU A 1 88 ? -9.111 8.875 3.878 1.00 96.75 88 GLU A C 1
ATOM 648 O O . GLU A 1 88 ? -9.557 9.638 3.023 1.00 96.75 88 GLU A O 1
ATOM 653 N N . VAL A 1 89 ? -8.588 7.685 3.580 1.00 97.56 89 VAL A N 1
ATOM 654 C CA . VAL A 1 89 ? -8.460 7.151 2.210 1.00 97.56 89 VAL A CA 1
ATOM 655 C C . VAL A 1 89 ? -9.280 5.883 1.987 1.00 97.56 89 VAL A C 1
ATOM 657 O O . VAL A 1 89 ? -9.723 5.632 0.872 1.00 97.56 89 VAL A O 1
ATOM 660 N N . PHE A 1 90 ? -9.557 5.124 3.051 1.00 97.19 90 PHE A N 1
ATOM 661 C CA . PHE A 1 90 ? -10.449 3.966 3.016 1.00 97.19 90 PHE A CA 1
ATOM 662 C C . PHE A 1 90 ? -11.437 4.040 4.170 1.00 97.19 90 PHE A C 1
ATOM 664 O O . PHE A 1 90 ? -11.066 4.425 5.278 1.00 97.19 90 PHE A O 1
ATOM 671 N N . THR A 1 91 ? -12.686 3.660 3.916 1.00 96.81 91 THR A N 1
ATOM 672 C CA . THR A 1 91 ? -13.723 3.469 4.935 1.00 96.81 91 THR A CA 1
ATOM 673 C C . THR A 1 91 ? -14.625 2.339 4.471 1.00 96.81 91 THR A C 1
ATOM 675 O O . THR A 1 91 ? -15.265 2.461 3.429 1.00 96.81 91 THR A O 1
ATOM 678 N N . ASP A 1 92 ? -14.636 1.237 5.213 1.00 96.00 92 ASP A N 1
ATOM 679 C CA . ASP A 1 92 ? -15.396 0.035 4.863 1.00 96.00 92 ASP A CA 1
ATOM 680 C C . ASP A 1 92 ? -15.631 -0.838 6.112 1.00 96.00 92 ASP A C 1
ATOM 682 O O . ASP A 1 92 ? -15.343 -0.430 7.239 1.00 96.00 92 ASP A O 1
ATOM 686 N N . SER A 1 93 ? -16.174 -2.040 5.935 1.00 95.38 93 SER A N 1
ATOM 687 C CA . SER A 1 93 ? -16.325 -3.054 6.974 1.00 95.38 93 SER A CA 1
ATOM 688 C C . SER A 1 93 ? -15.597 -4.341 6.601 1.00 95.38 93 SER A C 1
ATOM 690 O O . SER A 1 93 ? -15.720 -4.857 5.495 1.00 95.38 93 SER A O 1
ATOM 692 N N . LEU A 1 94 ? -14.859 -4.896 7.558 1.00 95.00 94 LEU A N 1
ATOM 693 C CA . LEU A 1 94 ? -14.279 -6.226 7.451 1.00 95.00 94 LEU A CA 1
ATOM 694 C C . LEU A 1 94 ? -15.338 -7.289 7.724 1.00 95.00 94 LEU A C 1
ATOM 696 O O . LEU A 1 94 ? -16.054 -7.211 8.718 1.00 95.00 94 LEU A O 1
ATOM 700 N N . TYR A 1 95 ? -15.379 -8.313 6.877 1.00 95.19 95 TYR A N 1
ATOM 701 C CA . TYR A 1 95 ? -16.194 -9.522 7.065 1.00 95.19 95 TYR A CA 1
ATOM 702 C C . TYR A 1 95 ? -15.339 -10.758 7.376 1.00 95.19 95 TYR A C 1
ATOM 704 O O . TYR A 1 95 ? -15.863 -11.820 7.704 1.00 95.19 95 TYR A O 1
ATOM 712 N N . THR A 1 96 ? -14.020 -10.607 7.283 1.00 95.56 96 THR A N 1
ATOM 713 C CA . THR A 1 96 ? -12.981 -11.607 7.537 1.00 95.56 96 THR A CA 1
ATOM 714 C C . THR A 1 96 ? -11.908 -11.004 8.445 1.00 95.56 96 THR A C 1
ATOM 716 O O . THR A 1 96 ? -11.965 -9.822 8.778 1.00 95.56 96 THR A O 1
ATOM 719 N N . ALA A 1 97 ? -10.935 -11.815 8.868 1.00 94.50 97 ALA A N 1
ATOM 720 C CA . ALA A 1 97 ? -9.863 -11.363 9.757 1.00 94.50 97 ALA A CA 1
ATOM 721 C C . ALA A 1 97 ? -8.934 -10.315 9.117 1.00 94.50 97 ALA A C 1
ATOM 723 O O . ALA A 1 97 ? -8.352 -9.506 9.833 1.00 94.50 97 ALA A O 1
ATOM 724 N N . ASP A 1 98 ? -8.791 -10.310 7.791 1.00 96.88 98 ASP A N 1
ATOM 725 C CA . ASP A 1 98 ? -7.976 -9.339 7.067 1.00 96.88 98 ASP A CA 1
ATOM 726 C C . ASP A 1 98 ? -8.561 -8.972 5.694 1.00 96.88 98 ASP A C 1
ATOM 728 O O . ASP A 1 98 ? -9.518 -9.586 5.209 1.00 96.88 98 ASP A O 1
ATOM 732 N N . THR A 1 99 ? -7.986 -7.929 5.091 1.00 96.88 99 THR A N 1
ATOM 733 C CA . THR A 1 99 ? -8.235 -7.496 3.712 1.00 96.88 99 THR A CA 1
ATOM 734 C C . THR A 1 99 ? -6.977 -6.889 3.082 1.00 96.88 99 THR A C 1
ATOM 736 O O . THR A 1 99 ? -6.093 -6.385 3.782 1.00 96.88 99 THR A O 1
ATOM 739 N N . LEU A 1 100 ? -6.903 -6.923 1.748 1.00 97.94 100 LEU A N 1
ATOM 740 C CA . LEU A 1 100 ? -5.872 -6.251 0.957 1.00 97.94 100 LEU A CA 1
ATOM 741 C C . LEU A 1 100 ? -6.451 -4.964 0.363 1.00 97.94 100 LEU A C 1
ATOM 743 O O . LEU A 1 100 ? -7.437 -4.998 -0.370 1.00 97.94 100 LEU A O 1
ATOM 747 N N . LEU A 1 101 ? -5.813 -3.840 0.661 1.00 98.06 101 LEU A N 1
ATOM 748 C CA . LEU A 1 101 ? -6.189 -2.510 0.205 1.00 98.06 101 LEU A CA 1
ATOM 749 C C . LEU A 1 101 ? -5.204 -2.045 -0.864 1.00 98.06 101 LEU A C 1
ATOM 751 O O . LEU A 1 101 ? -3.992 -2.180 -0.700 1.00 98.06 101 LEU A O 1
ATOM 755 N N . TYR A 1 102 ? -5.739 -1.491 -1.946 1.00 98.19 102 TYR A N 1
ATOM 756 C CA . TYR A 1 102 ? -4.966 -0.928 -3.046 1.00 98.19 102 TYR A CA 1
ATOM 757 C C . TYR A 1 102 ? -5.132 0.586 -3.051 1.00 98.19 102 TYR A C 1
ATOM 759 O O . TYR A 1 102 ? -6.219 1.090 -3.346 1.00 98.19 102 TYR A O 1
ATOM 767 N N . ASP A 1 103 ? -4.064 1.297 -2.706 1.00 98.19 103 ASP A N 1
ATOM 768 C CA . ASP A 1 1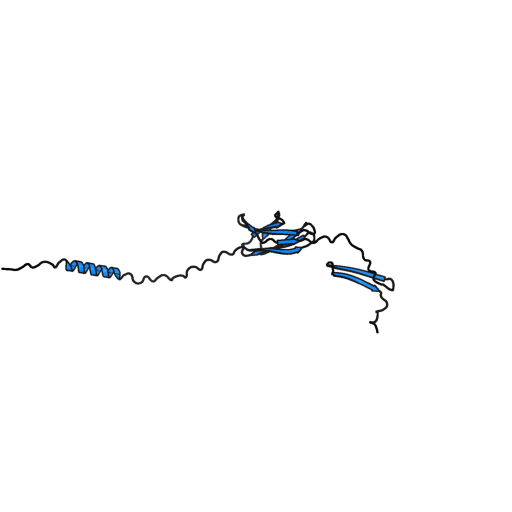03 ? -4.015 2.750 -2.754 1.00 98.19 103 ASP A CA 1
ATOM 769 C C . ASP A 1 103 ? -3.293 3.203 -4.021 1.00 98.19 103 ASP A C 1
ATOM 771 O O . ASP A 1 103 ? -2.213 2.714 -4.344 1.00 98.19 103 ASP A O 1
ATOM 775 N N . SER A 1 104 ? -3.907 4.124 -4.751 1.00 96.44 104 SER A N 1
ATOM 776 C CA . SER A 1 104 ? -3.449 4.564 -6.067 1.00 96.44 104 SER A CA 1
ATOM 777 C C . SER A 1 104 ? -3.373 6.084 -6.130 1.00 96.44 104 SER A C 1
ATOM 779 O O . SER A 1 104 ? -3.878 6.789 -5.255 1.00 96.44 104 SER A O 1
ATOM 781 N N . SER A 1 105 ? -2.787 6.608 -7.208 1.00 95.44 105 SER A N 1
ATOM 782 C CA . SER A 1 105 ? -2.599 8.055 -7.404 1.00 95.44 105 SER A CA 1
ATOM 783 C C . SER A 1 105 ? -1.672 8.695 -6.364 1.00 95.44 105 SER A C 1
ATOM 785 O O . SER A 1 105 ? -1.815 9.873 -6.030 1.00 95.44 105 SER A O 1
ATOM 787 N N . LEU A 1 106 ? -0.714 7.922 -5.853 1.00 96.81 106 LEU A N 1
ATOM 788 C CA . LEU A 1 106 ? 0.375 8.442 -5.038 1.00 96.81 106 LEU A CA 1
ATOM 789 C C . LEU A 1 106 ? 1.359 9.220 -5.921 1.00 96.81 106 LEU A C 1
ATOM 791 O O . LEU A 1 106 ? 1.573 8.896 -7.089 1.00 96.81 106 LEU A O 1
ATOM 795 N N . ALA A 1 107 ? 1.967 10.260 -5.359 1.00 95.81 107 ALA A N 1
ATOM 796 C CA . ALA A 1 107 ? 3.055 10.973 -6.004 1.00 95.81 107 ALA A CA 1
ATOM 797 C C . ALA A 1 107 ? 4.314 10.102 -6.003 1.00 95.81 107 ALA A C 1
ATOM 799 O O . ALA A 1 107 ? 4.565 9.348 -5.063 1.00 95.81 107 ALA A O 1
ATOM 800 N N . PHE A 1 108 ? 5.120 10.234 -7.052 1.00 93.44 108 PHE A N 1
ATOM 801 C CA . PHE A 1 108 ? 6.388 9.520 -7.174 1.00 93.44 108 PHE A CA 1
ATOM 802 C C . PHE A 1 108 ? 7.380 9.990 -6.107 1.00 93.44 108 PHE A C 1
ATOM 804 O O . PHE A 1 108 ? 7.336 11.150 -5.686 1.00 93.44 108 PHE A O 1
ATOM 811 N N . ASN A 1 109 ? 8.306 9.111 -5.717 1.00 93.25 109 ASN A N 1
ATOM 812 C CA . ASN A 1 109 ? 9.382 9.418 -4.769 1.00 93.25 109 ASN A CA 1
ATOM 813 C C . ASN A 1 109 ? 8.893 10.151 -3.502 1.00 93.25 109 ASN A C 1
ATOM 815 O O . ASN A 1 109 ? 9.473 11.157 -3.084 1.00 93.25 109 ASN A O 1
ATOM 819 N N . SER A 1 110 ? 7.768 9.707 -2.948 1.00 96.12 110 SER A N 1
ATOM 820 C CA . SER A 1 110 ? 7.093 10.362 -1.829 1.00 96.12 110 SER A CA 1
ATOM 821 C C . SER A 1 110 ? 6.843 9.360 -0.711 1.00 96.12 110 SER A C 1
ATOM 823 O O . SER A 1 110 ? 6.487 8.208 -0.954 1.00 96.12 110 SER A O 1
ATOM 825 N N . THR A 1 111 ? 7.038 9.802 0.529 1.00 98.19 111 THR A N 1
ATOM 826 C CA . THR A 1 111 ? 6.789 8.984 1.720 1.00 98.19 111 THR A CA 1
ATOM 827 C C . THR A 1 111 ? 5.447 9.356 2.323 1.00 98.19 111 THR A C 1
ATOM 829 O O . THR A 1 111 ? 5.200 10.525 2.607 1.00 98.19 111 THR A O 1
ATOM 832 N N . TYR A 1 112 ? 4.626 8.340 2.556 1.00 98.38 112 TYR A N 1
ATOM 833 C CA . TYR A 1 112 ? 3.287 8.437 3.118 1.00 98.38 112 TYR A CA 1
ATOM 834 C C . TYR A 1 112 ? 3.232 7.745 4.474 1.00 98.38 112 TYR A C 1
ATOM 836 O O . TYR A 1 112 ? 3.838 6.687 4.666 1.00 98.38 112 TYR A O 1
ATOM 844 N N . THR A 1 113 ? 2.471 8.315 5.406 1.00 98.56 113 THR A N 1
ATOM 845 C CA . THR A 1 113 ? 2.201 7.706 6.712 1.00 98.56 113 THR A CA 1
ATOM 846 C C . THR A 1 113 ? 0.767 7.211 6.777 1.00 98.56 113 THR A C 1
ATOM 848 O O . THR A 1 113 ? -0.174 8.004 6.740 1.00 98.56 113 THR A O 1
ATOM 851 N N . TYR A 1 114 ? 0.604 5.904 6.943 1.00 98.50 114 TYR A N 1
ATOM 852 C CA . TYR A 1 114 ? -0.686 5.252 7.096 1.00 98.50 114 TYR A CA 1
ATOM 853 C C . TYR A 1 114 ? -0.985 4.908 8.549 1.00 98.50 114 TYR A C 1
ATOM 855 O O . TYR A 1 114 ? -0.086 4.588 9.333 1.00 98.50 114 TYR A O 1
ATOM 863 N N . ARG A 1 115 ? -2.270 4.931 8.903 1.00 98.06 115 ARG A N 1
ATOM 864 C CA . ARG A 1 115 ? -2.771 4.420 10.181 1.00 98.06 115 ARG A CA 1
ATOM 865 C C . ARG A 1 115 ? -4.169 3.846 10.003 1.00 98.06 115 ARG A C 1
ATOM 867 O O . ARG A 1 115 ? -5.014 4.462 9.359 1.00 98.06 115 ARG A O 1
ATOM 874 N N . ALA A 1 116 ? -4.411 2.678 10.581 1.00 97.12 116 ALA A N 1
ATOM 875 C CA . ALA A 1 116 ? -5.725 2.061 10.588 1.00 97.12 116 ALA A CA 1
ATOM 876 C C . ALA A 1 116 ? -6.499 2.442 11.846 1.00 97.12 116 ALA A C 1
ATOM 878 O O . ALA A 1 116 ? -5.911 2.651 12.905 1.00 97.12 116 ALA A O 1
ATOM 879 N N . TYR A 1 117 ? -7.820 2.495 11.732 1.00 95.56 117 TYR A N 1
ATOM 880 C CA . TYR A 1 117 ? -8.738 2.767 12.824 1.00 95.56 117 TYR A CA 1
ATOM 881 C C . TYR A 1 117 ? -9.903 1.793 12.768 1.00 95.56 117 TYR A C 1
ATOM 883 O O . TYR A 1 117 ? -10.590 1.693 11.756 1.00 95.56 117 TYR A O 1
ATOM 891 N N . ARG A 1 118 ? -10.169 1.128 13.884 1.00 93.50 118 ARG A N 1
ATOM 892 C CA . ARG A 1 118 ? -11.413 0.406 14.135 1.00 93.50 118 ARG A CA 1
ATOM 893 C C . ARG A 1 118 ? -12.446 1.370 14.700 1.00 93.50 118 ARG A C 1
ATOM 895 O O . ARG A 1 118 ? -12.099 2.187 15.551 1.00 93.50 118 ARG A O 1
ATOM 902 N N . ILE A 1 119 ? -13.701 1.249 14.273 1.00 90.31 119 ILE A N 1
ATOM 903 C CA . ILE A 1 119 ? -14.808 2.073 14.776 1.00 90.31 119 ILE A CA 1
ATOM 904 C C . ILE A 1 119 ? -15.810 1.183 15.516 1.00 90.31 119 ILE A C 1
ATOM 906 O O . ILE A 1 119 ? -16.374 0.262 14.929 1.00 90.31 119 ILE A O 1
ATOM 910 N N . VAL A 1 120 ? -16.049 1.465 16.797 1.00 90.38 120 VAL A N 1
ATOM 911 C CA . VAL A 1 120 ? -17.064 0.785 17.624 1.00 90.38 120 VAL A CA 1
ATOM 912 C C . VAL A 1 120 ? -17.850 1.834 18.378 1.00 90.38 120 VAL A C 1
ATOM 914 O O . VAL A 1 120 ? -17.249 2.638 19.083 1.00 90.38 120 VAL A O 1
ATOM 917 N N . ASP A 1 121 ? -19.170 1.865 18.203 1.00 87.50 121 ASP A N 1
ATOM 918 C CA . ASP A 1 121 ? -20.048 2.852 18.851 1.00 87.50 121 ASP A CA 1
ATOM 919 C C . ASP A 1 121 ? -19.560 4.309 18.682 1.00 87.50 121 ASP A C 1
ATOM 921 O O . ASP A 1 121 ? -19.695 5.153 19.565 1.00 87.50 121 ASP A O 1
ATOM 925 N N . GLY A 1 122 ? -18.939 4.605 17.532 1.00 83.06 122 GLY A N 1
ATOM 926 C CA . GLY A 1 122 ? -18.355 5.913 17.211 1.00 83.06 122 GLY A CA 1
ATOM 927 C C . GLY A 1 122 ? -16.960 6.178 17.796 1.00 83.06 122 GLY A C 1
ATOM 928 O O . GLY A 1 122 ? -16.352 7.196 17.469 1.00 83.06 122 GLY A O 1
ATOM 929 N N . ILE A 1 123 ? -16.417 5.273 18.611 1.00 86.62 123 ILE A N 1
ATOM 930 C CA . ILE A 1 123 ? -15.063 5.366 19.165 1.00 86.62 123 ILE A CA 1
ATOM 931 C C . ILE A 1 123 ? -14.058 4.796 18.164 1.00 86.62 123 ILE A C 1
ATOM 933 O O . ILE A 1 123 ? -14.194 3.660 17.708 1.00 86.62 123 ILE A O 1
ATOM 937 N N . LYS A 1 124 ? -13.029 5.593 17.848 1.00 90.19 124 LYS 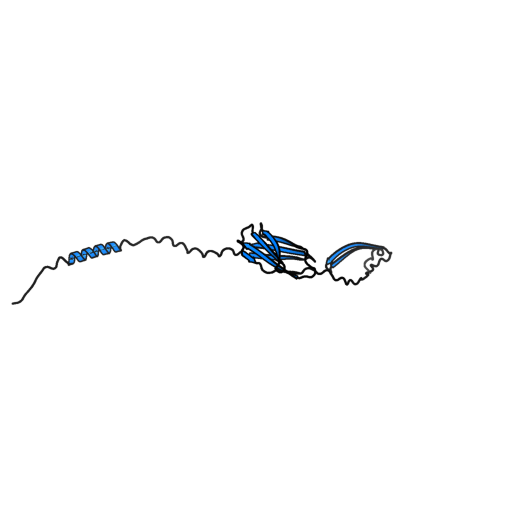A N 1
ATOM 938 C CA . LYS A 1 124 ? -11.893 5.186 17.016 1.00 90.19 124 LYS A CA 1
ATOM 939 C C . LYS A 1 124 ? -10.772 4.612 17.884 1.00 90.19 124 LYS A C 1
ATOM 941 O O . LYS A 1 124 ? -10.255 5.309 18.754 1.00 90.19 124 LYS A O 1
ATOM 946 N N . THR A 1 125 ? -10.370 3.375 17.613 1.00 92.62 125 THR A N 1
ATOM 947 C CA . THR A 1 125 ? -9.155 2.745 18.161 1.00 92.62 125 THR A CA 1
ATOM 948 C C . THR A 1 125 ? -8.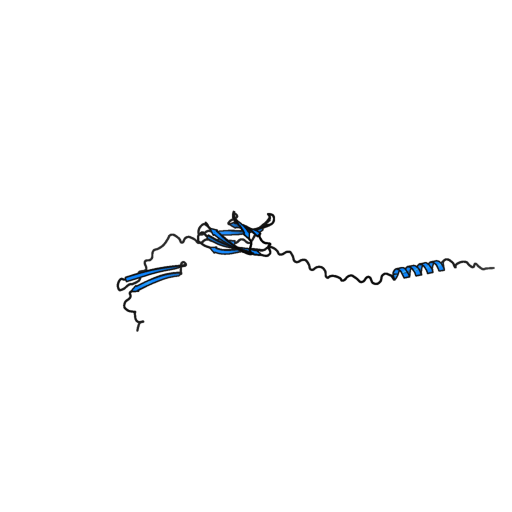161 2.552 17.030 1.00 92.62 125 THR A C 1
ATOM 950 O O . THR A 1 125 ? -8.553 2.044 15.984 1.00 92.62 125 THR A O 1
ATOM 953 N N . ASP A 1 126 ? -6.910 2.965 17.203 1.00 93.44 126 ASP A N 1
ATOM 954 C CA . ASP A 1 126 ? -5.928 3.028 16.126 1.00 93.44 126 ASP A CA 1
ATOM 955 C C . ASP A 1 126 ? -4.883 1.903 16.146 1.00 93.44 126 ASP A C 1
ATOM 957 O O . ASP A 1 126 ? -4.617 1.276 17.170 1.00 93.44 126 ASP A O 1
ATOM 961 N N . SER A 1 127 ? -4.284 1.645 14.983 1.00 93.38 127 SER A N 1
ATOM 962 C CA . SER A 1 127 ? -3.098 0.803 14.834 1.00 93.38 127 SER A CA 1
ATOM 963 C C . SER A 1 127 ? -1.812 1.600 15.067 1.00 93.38 127 SER A C 1
ATOM 965 O O . SER A 1 127 ? -1.796 2.837 15.135 1.00 93.38 127 SER A O 1
ATOM 967 N N . THR A 1 128 ? -0.682 0.895 15.074 1.00 93.19 128 THR A N 1
ATOM 968 C CA . THR A 1 128 ? 0.623 1.520 14.835 1.00 93.19 128 THR A CA 1
ATOM 969 C C . THR A 1 128 ? 0.655 2.206 13.464 1.00 93.19 128 THR A C 1
ATOM 971 O O . THR A 1 128 ? -0.084 1.842 12.545 1.00 93.19 128 THR A O 1
ATOM 974 N N . SER A 1 129 ? 1.490 3.240 13.331 1.00 95.56 129 SER A N 1
ATOM 975 C CA . SER A 1 129 ? 1.719 3.903 12.045 1.00 95.56 129 SER A CA 1
ATOM 976 C C . SER A 1 129 ? 2.627 3.069 11.148 1.00 95.56 129 SER A C 1
ATOM 978 O O . SER A 1 129 ? 3.645 2.558 11.615 1.00 95.56 129 SER A O 1
ATOM 980 N N . LEU A 1 130 ? 2.313 3.037 9.859 1.00 98.00 130 LEU A N 1
ATOM 981 C CA . LEU A 1 130 ? 3.091 2.380 8.815 1.00 98.00 130 LEU A CA 1
ATOM 982 C C . LEU A 1 130 ? 3.578 3.427 7.808 1.00 98.00 130 LEU A C 1
ATOM 984 O O . LEU A 1 130 ? 2.787 4.245 7.352 1.00 98.00 130 LEU A O 1
ATOM 988 N N . GLN A 1 131 ? 4.861 3.404 7.447 1.00 98.25 131 GLN A N 1
ATOM 989 C CA . GLN A 1 131 ? 5.386 4.247 6.370 1.00 98.25 131 GLN A CA 1
ATOM 990 C C . GLN A 1 131 ? 5.493 3.447 5.073 1.00 98.25 131 GLN A C 1
ATOM 992 O O . GLN A 1 131 ? 5.966 2.312 5.093 1.00 98.25 131 GLN A O 1
ATOM 997 N N . ALA A 1 132 ? 5.096 4.059 3.959 1.00 97.38 132 ALA A N 1
ATOM 998 C CA . ALA A 1 132 ? 5.341 3.535 2.621 1.00 97.38 132 ALA A CA 1
ATOM 999 C C . ALA A 1 132 ? 5.958 4.633 1.752 1.00 97.38 132 ALA A C 1
ATOM 1001 O O . ALA A 1 132 ? 5.441 5.751 1.704 1.00 97.38 132 ALA A O 1
ATOM 1002 N N . SER A 1 133 ? 7.055 4.313 1.073 1.00 96.75 133 SER A N 1
ATOM 1003 C CA . SER A 1 133 ? 7.740 5.227 0.161 1.00 96.75 133 SER A CA 1
ATOM 1004 C C . SER A 1 133 ? 7.551 4.729 -1.259 1.00 96.75 133 SER A C 1
ATOM 1006 O O . SER A 1 133 ? 7.970 3.618 -1.581 1.00 96.75 133 SER A O 1
ATOM 1008 N N . THR A 1 134 ? 6.906 5.535 -2.095 1.00 95.62 134 THR A N 1
ATOM 1009 C CA . THR A 1 134 ? 6.756 5.215 -3.512 1.00 95.62 134 THR A CA 1
ATOM 1010 C C . THR A 1 134 ? 8.085 5.303 -4.241 1.00 95.62 134 THR A C 1
ATOM 1012 O O . THR A 1 134 ? 8.981 6.072 -3.878 1.00 95.62 134 THR A O 1
ATOM 1015 N N . LEU A 1 135 ? 8.200 4.529 -5.316 1.00 91.19 135 LEU A N 1
ATOM 1016 C CA . LEU A 1 135 ? 9.381 4.548 -6.164 1.00 91.19 135 LEU A CA 1
ATOM 1017 C C . LEU A 1 135 ? 9.463 5.873 -6.935 1.00 91.19 135 LEU A C 1
ATOM 1019 O O . LEU A 1 135 ? 8.456 6.467 -7.330 1.00 91.19 135 LEU A O 1
ATOM 1023 N N . GLY A 1 136 ? 10.681 6.363 -7.150 1.00 84.31 136 GLY A N 1
ATOM 1024 C CA . GLY A 1 136 ? 10.904 7.490 -8.046 1.00 84.31 136 GLY A CA 1
ATOM 1025 C C . GLY A 1 136 ? 10.787 7.064 -9.503 1.00 84.31 136 GLY A C 1
ATOM 1026 O O . GLY A 1 136 ? 11.227 5.978 -9.874 1.00 84.31 136 GLY A O 1
ATOM 1027 N N . ALA A 1 137 ? 10.261 7.950 -10.351 1.00 72.19 137 ALA A N 1
ATOM 1028 C CA . ALA A 1 137 ? 10.516 7.835 -11.779 1.00 72.19 137 ALA A CA 1
ATOM 1029 C C . ALA A 1 137 ? 12.035 7.958 -11.970 1.00 72.19 137 ALA A C 1
ATOM 1031 O O . ALA A 1 137 ? 12.626 8.969 -11.579 1.00 72.19 137 ALA A O 1
ATOM 1032 N N . THR A 1 138 ? 12.682 6.921 -12.503 1.00 71.06 138 THR A N 1
ATOM 1033 C CA . THR A 1 138 ? 14.122 6.952 -12.790 1.00 71.06 138 THR A CA 1
ATOM 1034 C C . THR A 1 138 ? 14.441 8.230 -13.564 1.00 71.06 138 THR A C 1
ATOM 1036 O O . THR A 1 138 ? 13.743 8.559 -14.526 1.00 71.06 138 THR A O 1
ATOM 1039 N N . SER A 1 139 ? 15.443 8.987 -13.109 1.00 64.19 139 SER A N 1
ATOM 1040 C CA . SER A 1 139 ? 15.720 10.337 -13.607 1.00 64.19 139 SER A CA 1
ATOM 1041 C C . SER A 1 139 ? 15.834 10.390 -15.134 1.00 64.19 139 SER A C 1
ATOM 1043 O O . SER A 1 139 ? 16.401 9.489 -15.742 1.00 64.19 139 SER A O 1
ATOM 1045 N N . HIS A 1 140 ? 15.394 11.491 -15.745 1.00 61.62 140 HIS A N 1
ATOM 1046 C CA . HIS A 1 140 ? 15.462 11.719 -17.196 1.00 61.62 140 HIS A CA 1
ATOM 1047 C C . HIS A 1 140 ? 16.883 11.948 -17.754 1.00 61.62 140 HIS A C 1
ATOM 1049 O O . HIS A 1 140 ? 17.030 12.365 -18.903 1.00 61.62 140 HIS A O 1
ATOM 1055 N N . ASN A 1 141 ? 17.932 11.727 -16.955 1.00 67.06 141 ASN A N 1
ATOM 1056 C CA . ASN A 1 141 ? 19.320 11.875 -17.382 1.00 67.06 141 ASN A CA 1
ATOM 1057 C C . ASN A 1 141 ? 19.894 10.521 -17.803 1.00 67.06 141 ASN A C 1
ATOM 1059 O O . ASN A 1 141 ? 20.722 9.929 -17.113 1.00 67.06 141 ASN A O 1
ATOM 1063 N N . PHE A 1 142 ? 19.419 10.020 -18.936 1.00 72.00 142 PHE A N 1
ATOM 1064 C CA . PHE A 1 142 ? 19.957 8.810 -19.540 1.00 72.00 142 PHE A CA 1
ATOM 1065 C C . PHE A 1 142 ? 21.194 9.185 -20.356 1.00 72.00 142 PHE A C 1
ATOM 1067 O O . PHE A 1 142 ? 21.125 10.047 -21.235 1.00 72.00 142 PHE A O 1
ATOM 1074 N N . GLN A 1 143 ? 22.323 8.540 -20.077 1.00 76.38 143 GLN A N 1
ATOM 1075 C CA . GLN A 1 143 ? 23.437 8.514 -21.016 1.00 76.38 143 GLN A CA 1
ATOM 1076 C C . GLN A 1 143 ? 23.234 7.294 -21.907 1.00 76.38 143 GLN A C 1
ATOM 1078 O O . GLN A 1 143 ? 23.106 6.176 -21.414 1.00 76.38 143 GLN A O 1
ATOM 1083 N N . TRP A 1 144 ? 23.147 7.516 -23.214 1.00 80.25 144 TRP A N 1
ATOM 1084 C CA . TRP A 1 144 ? 23.060 6.418 -24.163 1.00 80.25 144 TRP A CA 1
ATOM 1085 C C . TRP A 1 144 ? 24.444 5.807 -24.338 1.00 80.25 144 TRP A C 1
ATOM 1087 O O . TRP A 1 144 ? 25.366 6.477 -24.799 1.00 80.25 144 TRP A O 1
ATOM 1097 N N . GLU A 1 145 ? 24.568 4.532 -23.996 1.00 80.00 145 GLU A N 1
ATOM 1098 C CA . GLU A 1 145 ? 25.708 3.715 -24.382 1.00 80.00 145 GLU A CA 1
ATOM 1099 C C . GLU A 1 145 ? 25.297 2.840 -25.565 1.00 80.00 145 GLU A C 1
ATOM 1101 O O . GLU A 1 145 ? 24.287 2.134 -25.521 1.00 80.00 145 GLU A O 1
ATOM 1106 N N . LEU A 1 146 ? 26.069 2.909 -26.647 1.00 83.50 146 LEU A N 1
ATOM 1107 C CA . LEU A 1 146 ? 25.903 2.002 -27.770 1.00 83.50 146 LEU A CA 1
ATOM 1108 C C . LEU A 1 146 ? 26.805 0.792 -27.541 1.00 83.50 146 LEU A C 1
ATOM 1110 O O . LEU A 1 146 ? 28.023 0.891 -27.672 1.00 83.50 146 LEU A O 1
ATOM 1114 N N . ILE A 1 147 ? 26.197 -0.351 -27.236 1.00 75.62 147 ILE A N 1
ATOM 1115 C CA . ILE A 1 147 ? 26.899 -1.633 -27.210 1.00 75.62 147 ILE A CA 1
ATOM 1116 C C . ILE A 1 147 ? 26.698 -2.294 -28.568 1.00 75.62 147 ILE A C 1
ATOM 1118 O O . ILE A 1 147 ? 25.616 -2.788 -28.893 1.00 75.62 147 ILE A O 1
ATOM 1122 N N . GLU A 1 148 ? 27.750 -2.300 -29.376 1.00 76.44 148 GLU A N 1
ATOM 1123 C CA . GLU A 1 148 ? 27.753 -3.041 -30.629 1.00 76.44 148 GLU A CA 1
ATOM 1124 C C . GLU A 1 148 ? 27.995 -4.523 -30.347 1.00 76.44 148 GLU A C 1
ATOM 1126 O O . GLU A 1 148 ? 29.030 -4.917 -29.811 1.00 76.44 148 GLU A O 1
ATOM 1131 N N . ILE A 1 149 ? 27.035 -5.366 -30.724 1.00 71.81 149 ILE A N 1
ATOM 1132 C CA . ILE A 1 149 ? 27.225 -6.813 -30.690 1.00 71.81 149 ILE A CA 1
ATOM 1133 C C . ILE A 1 149 ? 27.959 -7.209 -31.977 1.00 71.81 149 ILE A C 1
ATOM 1135 O O . ILE A 1 149 ? 27.387 -7.056 -33.063 1.00 71.81 149 ILE A O 1
ATOM 1139 N N . PRO A 1 150 ? 29.200 -7.723 -31.902 1.00 68.38 150 PRO A N 1
ATOM 1140 C CA . PRO A 1 150 ? 29.963 -8.056 -33.094 1.00 68.38 150 PRO A CA 1
ATOM 1141 C C . PRO A 1 150 ? 29.258 -9.164 -33.883 1.00 68.38 150 PRO A C 1
ATOM 1143 O O . PRO A 1 150 ? 29.033 -10.266 -33.383 1.00 68.38 150 PRO A O 1
ATOM 1146 N N . SER A 1 151 ? 28.926 -8.871 -35.141 1.00 68.31 151 SER A N 1
ATOM 1147 C CA . SER A 1 151 ? 28.449 -9.855 -36.113 1.00 68.31 151 SER A CA 1
ATOM 1148 C C . SER A 1 151 ? 29.414 -9.887 -37.298 1.00 68.31 151 SER A C 1
ATOM 1150 O O . SER A 1 151 ? 29.283 -9.071 -38.214 1.00 68.31 151 SER A O 1
ATOM 1152 N N . PRO A 1 152 ? 30.404 -10.798 -37.299 1.00 65.06 152 PRO A N 1
ATOM 1153 C CA . PRO A 1 152 ? 31.458 -10.824 -38.316 1.00 65.06 152 PRO A CA 1
ATOM 1154 C C . PRO A 1 152 ? 30.946 -11.016 -39.757 1.00 65.06 152 PRO A C 1
ATOM 1156 O O . PRO A 1 152 ? 31.669 -10.703 -40.697 1.00 65.06 152 PRO A O 1
ATOM 1159 N N . TYR A 1 153 ? 29.695 -11.458 -39.946 1.00 68.38 153 TYR A N 1
ATOM 1160 C CA . TYR A 1 153 ? 29.051 -11.623 -41.260 1.00 68.38 153 TYR A CA 1
ATOM 1161 C C . TYR A 1 153 ? 27.810 -10.735 -41.451 1.00 68.38 153 TYR A C 1
ATOM 1163 O O . TYR A 1 153 ? 27.013 -10.961 -42.361 1.00 68.38 153 TYR A O 1
ATOM 1171 N N . GLY A 1 154 ? 27.647 -9.709 -40.610 1.00 62.50 154 GLY A N 1
ATOM 1172 C CA . GLY A 1 154 ? 26.711 -8.610 -40.855 1.00 62.50 154 GLY A CA 1
ATOM 1173 C C . GLY A 1 154 ? 25.242 -8.882 -40.518 1.00 62.50 154 GLY A C 1
ATOM 1174 O O . GLY A 1 154 ? 24.374 -8.166 -41.011 1.00 62.50 154 GLY A O 1
ATOM 1175 N N . SER A 1 155 ? 24.928 -9.883 -39.688 1.00 70.81 155 SER A N 1
ATOM 1176 C CA . SER A 1 155 ? 23.553 -10.116 -39.222 1.00 70.81 155 SER A CA 1
ATOM 1177 C C . SER A 1 155 ? 23.471 -10.496 -37.739 1.00 70.81 155 SER A C 1
ATOM 1179 O O . SER A 1 155 ? 24.152 -11.407 -37.259 1.00 70.81 155 SER A O 1
ATOM 1181 N N . GLY A 1 156 ? 22.612 -9.795 -37.005 1.00 76.12 156 GLY A N 1
ATOM 1182 C CA . GLY A 1 156 ? 22.214 -10.089 -35.633 1.00 76.12 156 GLY A CA 1
ATOM 1183 C C . GLY A 1 156 ? 20.765 -9.650 -35.434 1.00 76.12 156 GLY A C 1
ATOM 1184 O O . GLY A 1 156 ? 20.305 -8.720 -36.093 1.00 76.12 156 GLY A O 1
ATOM 1185 N N . VAL A 1 157 ? 20.015 -10.347 -34.581 1.00 82.00 157 VAL A N 1
ATOM 1186 C CA . VAL A 1 157 ? 18.604 -10.030 -34.307 1.00 82.00 157 VAL A CA 1
ATOM 1187 C C . VAL A 1 157 ? 18.368 -10.046 -32.806 1.00 82.00 157 VAL A C 1
ATOM 1189 O O . VAL A 1 157 ? 18.493 -11.104 -32.189 1.00 82.00 157 VAL A O 1
ATOM 1192 N N . LEU A 1 158 ? 17.969 -8.908 -32.241 1.00 86.88 158 LEU A N 1
ATOM 1193 C CA . LEU A 1 158 ? 17.382 -8.832 -30.904 1.00 86.88 158 LEU A CA 1
ATOM 1194 C C . LEU A 1 158 ? 15.913 -9.270 -30.991 1.00 86.88 158 LEU A C 1
ATOM 1196 O O . LEU A 1 158 ? 15.198 -8.835 -31.893 1.00 86.88 158 LEU A O 1
ATOM 1200 N N . ARG A 1 159 ? 15.475 -10.176 -30.114 1.00 91.75 159 ARG A N 1
ATOM 1201 C CA . ARG A 1 159 ? 14.105 -10.717 -30.136 1.00 91.75 159 ARG A CA 1
ATOM 1202 C C . ARG A 1 159 ? 13.265 -10.252 -28.969 1.00 91.75 159 ARG A C 1
ATOM 1204 O O . ARG A 1 159 ? 12.071 -10.064 -29.159 1.00 91.75 159 ARG A O 1
ATOM 1211 N N . ASP A 1 160 ? 13.882 -10.126 -27.804 1.00 94.00 160 ASP A N 1
ATOM 1212 C CA . 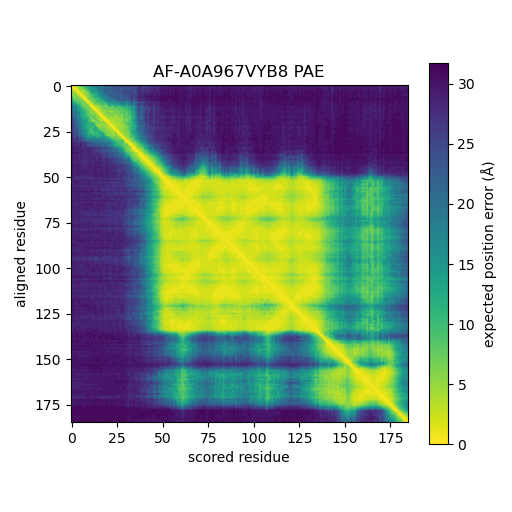ASP A 1 160 ? 13.175 -9.769 -26.586 1.00 94.00 160 ASP A CA 1
ATOM 1213 C C . ASP A 1 160 ? 14.135 -9.175 -25.551 1.00 94.00 160 ASP A C 1
ATOM 1215 O O . ASP A 1 160 ? 15.352 -9.401 -25.610 1.00 94.00 160 ASP A O 1
ATOM 1219 N N . VAL A 1 161 ? 13.566 -8.422 -24.616 1.00 91.44 161 VAL A N 1
ATOM 1220 C CA . VAL A 1 161 ? 14.247 -7.853 -23.458 1.00 91.44 161 VAL A CA 1
ATOM 1221 C C . VAL A 1 161 ? 13.353 -7.994 -22.229 1.00 91.44 161 VAL A C 1
ATOM 1223 O O . V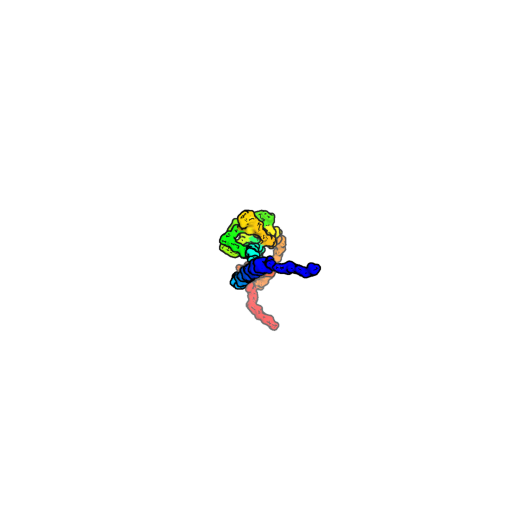AL A 1 161 ? 12.175 -7.651 -22.260 1.00 91.44 161 VAL A O 1
ATOM 1226 N N . ALA A 1 162 ? 13.925 -8.472 -21.131 1.00 94.19 162 ALA A N 1
ATOM 1227 C CA . ALA A 1 162 ? 13.282 -8.523 -19.829 1.00 94.19 162 ALA A CA 1
ATOM 1228 C C . ALA A 1 162 ? 14.060 -7.638 -18.855 1.00 94.19 162 ALA A C 1
ATOM 1230 O O . ALA A 1 162 ? 15.280 -7.751 -18.743 1.00 94.19 162 ALA A O 1
ATOM 1231 N N . ILE A 1 163 ? 13.348 -6.763 -18.149 1.00 86.56 163 ILE A N 1
ATOM 1232 C CA . ILE A 1 163 ? 13.904 -5.915 -17.094 1.00 86.56 163 ILE A CA 1
ATOM 1233 C C . ILE A 1 163 ? 13.353 -6.445 -15.773 1.00 86.56 163 ILE A C 1
ATOM 1235 O O . ILE A 1 163 ? 12.143 -6.402 -15.557 1.00 86.56 163 ILE A O 1
ATOM 1239 N N . ILE A 1 164 ? 14.229 -6.971 -14.919 1.00 86.88 164 ILE A N 1
ATOM 1240 C CA . ILE A 1 164 ? 13.874 -7.465 -13.583 1.00 86.88 164 ILE A CA 1
ATOM 1241 C C . ILE A 1 164 ? 14.080 -6.343 -12.560 1.00 86.88 164 ILE A C 1
ATOM 1243 O O . ILE A 1 164 ? 13.204 -6.082 -11.741 1.00 86.88 164 ILE A O 1
ATOM 1247 N N . ASN A 1 165 ? 15.222 -5.654 -12.624 1.00 76.31 165 ASN A N 1
ATOM 1248 C CA . ASN A 1 165 ? 15.507 -4.433 -11.867 1.00 76.31 165 ASN A CA 1
ATOM 1249 C C . ASN A 1 165 ? 16.612 -3.610 -12.562 1.00 76.31 165 ASN A C 1
ATOM 1251 O O . ASN A 1 165 ? 17.064 -3.963 -13.650 1.00 76.31 165 ASN A O 1
ATOM 1255 N N . GLU A 1 166 ? 17.052 -2.515 -11.935 1.00 75.19 166 GLU A N 1
ATOM 1256 C CA . GLU A 1 166 ? 18.071 -1.596 -12.476 1.00 75.19 166 GLU A CA 1
ATOM 1257 C C . GLU A 1 166 ? 19.429 -2.258 -12.789 1.00 75.19 166 GLU A C 1
ATOM 1259 O O . GLU A 1 166 ? 20.171 -1.756 -13.628 1.00 75.19 166 GLU A O 1
ATOM 1264 N N . ASN A 1 167 ? 19.738 -3.388 -12.148 1.00 81.25 167 ASN A N 1
ATOM 1265 C CA . ASN A 1 167 ? 20.996 -4.121 -12.293 1.00 81.25 167 ASN A CA 1
ATOM 1266 C C . ASN A 1 167 ? 20.809 -5.503 -12.949 1.00 81.25 167 ASN A C 1
ATOM 1268 O O . ASN A 1 167 ? 21.779 -6.245 -13.091 1.00 81.25 167 ASN A O 1
ATOM 1272 N N . ASP A 1 168 ? 19.580 -5.870 -13.321 1.00 85.38 168 ASP A N 1
ATOM 1273 C CA . ASP A 1 168 ? 19.233 -7.206 -13.807 1.00 85.38 168 ASP A CA 1
ATOM 1274 C C . ASP A 1 168 ? 18.329 -7.098 -15.041 1.00 85.38 168 ASP A C 1
ATOM 1276 O O . ASP A 1 168 ? 17.101 -6.983 -14.956 1.00 85.38 168 ASP A O 1
ATOM 1280 N N . ILE A 1 169 ? 18.981 -7.058 -16.204 1.00 89.81 169 ILE A N 1
ATOM 1281 C CA . ILE A 1 169 ? 18.363 -6.858 -17.514 1.00 89.81 169 ILE A CA 1
ATOM 1282 C C . ILE A 1 169 ? 18.873 -7.950 -18.448 1.00 89.81 169 ILE A C 1
ATOM 1284 O O . ILE A 1 169 ? 20.076 -8.090 -18.671 1.00 89.81 169 ILE A O 1
ATOM 1288 N N . TRP A 1 170 ? 17.949 -8.704 -19.035 1.00 92.12 170 TRP A N 1
ATOM 1289 C CA . TRP A 1 170 ? 18.258 -9.802 -19.942 1.00 92.12 170 TRP A CA 1
ATOM 1290 C C . TRP A 1 170 ? 17.785 -9.476 -21.347 1.00 92.12 170 TRP A C 1
ATOM 1292 O O . TRP A 1 170 ? 16.621 -9.155 -21.563 1.00 92.12 170 TRP A O 1
ATOM 1302 N N . ALA A 1 171 ? 18.682 -9.616 -22.317 1.00 88.81 171 ALA A N 1
ATOM 1303 C CA . ALA A 1 171 ? 18.385 -9.477 -23.734 1.00 88.81 171 ALA A CA 1
ATOM 1304 C C . ALA A 1 171 ? 18.621 -10.817 -24.435 1.00 88.81 171 ALA A C 1
ATOM 1306 O O . ALA A 1 171 ? 19.671 -11.439 -24.263 1.00 88.81 171 ALA A O 1
ATOM 1307 N N . VAL A 1 172 ? 17.660 -11.265 -25.244 1.00 90.12 172 VAL A N 1
ATOM 1308 C CA . VAL A 1 172 ? 17.781 -12.516 -26.007 1.00 90.12 172 VAL A CA 1
ATOM 1309 C C . VAL A 1 172 ? 17.656 -12.267 -27.500 1.00 90.12 172 VAL A C 1
ATOM 1311 O O . VAL A 1 172 ? 16.911 -11.407 -27.974 1.00 90.12 172 VAL A O 1
ATOM 1314 N N . GLY A 1 173 ? 18.400 -13.047 -28.278 1.00 87.88 173 GLY A N 1
ATOM 1315 C CA . GLY A 1 173 ? 18.521 -12.824 -29.707 1.00 87.88 173 GLY A CA 1
ATOM 1316 C C . GLY A 1 173 ? 19.321 -13.902 -30.419 1.00 87.88 173 GLY A C 1
ATOM 1317 O O . GLY A 1 173 ? 19.533 -14.998 -29.905 1.00 87.88 173 GLY A O 1
ATOM 1318 N N . LYS A 1 174 ? 19.741 -13.591 -31.642 1.00 81.06 174 LYS A N 1
ATOM 1319 C CA . LYS A 1 174 ? 20.646 -14.423 -32.436 1.00 81.06 174 LYS A CA 1
ATOM 1320 C C . LYS A 1 174 ? 21.815 -13.577 -32.903 1.00 81.06 174 LYS A C 1
ATOM 1322 O O . LYS A 1 174 ? 21.602 -12.508 -33.471 1.00 81.06 174 LYS A O 1
ATOM 1327 N N . ILE A 1 175 ? 23.015 -14.107 -32.721 1.00 77.44 175 ILE A N 1
ATOM 1328 C CA . ILE A 1 175 ? 24.225 -13.631 -33.382 1.00 77.44 175 ILE A CA 1
ATOM 1329 C C . ILE A 1 175 ? 24.665 -14.704 -34.371 1.00 77.44 175 ILE A C 1
ATOM 1331 O O . ILE A 1 175 ? 24.656 -15.891 -34.045 1.00 77.44 175 ILE A O 1
ATOM 1335 N N . PHE A 1 176 ? 25.004 -14.304 -35.592 1.00 72.25 176 PHE A N 1
ATOM 1336 C CA . PHE A 1 176 ? 25.606 -15.203 -36.569 1.00 72.25 176 PHE A CA 1
ATOM 1337 C C . PHE A 1 176 ? 27.125 -15.016 -36.503 1.00 72.25 176 PHE A C 1
ATOM 1339 O O . PHE A 1 176 ? 27.672 -14.075 -37.075 1.00 72.25 176 PHE A O 1
ATOM 1346 N N . ALA A 1 177 ? 27.787 -15.880 -35.735 1.00 63.69 177 ALA A N 1
ATOM 1347 C CA . ALA A 1 177 ? 29.244 -15.979 -35.698 1.00 63.69 177 ALA A CA 1
ATOM 1348 C C . ALA A 1 177 ? 29.744 -16.944 -36.789 1.00 63.69 177 ALA A C 1
ATOM 1350 O O . ALA A 1 177 ? 28.951 -17.711 -37.344 1.00 63.69 177 ALA A O 1
ATOM 1351 N N . ASP A 1 178 ? 31.051 -16.915 -37.078 1.00 63.09 178 ASP A N 1
ATOM 1352 C CA . ASP A 1 178 ? 31.721 -17.992 -37.826 1.00 63.09 178 ASP A CA 1
ATOM 1353 C C . ASP A 1 178 ? 31.333 -19.319 -37.167 1.00 63.09 178 ASP A C 1
ATOM 1355 O O . ASP A 1 178 ? 31.147 -19.365 -35.945 1.00 63.09 178 ASP A O 1
ATOM 1359 N N . SER A 1 179 ? 31.128 -20.347 -37.992 1.00 58.19 179 SER A N 1
ATOM 1360 C CA . SER A 1 179 ? 30.931 -21.734 -37.590 1.00 58.19 179 SER A CA 1
ATOM 1361 C C . SER A 1 179 ? 31.540 -22.005 -36.219 1.00 58.19 179 SER A C 1
ATOM 1363 O O . SER A 1 179 ? 32.723 -21.755 -36.018 1.00 58.19 179 SER A O 1
ATOM 1365 N N . ALA A 1 180 ? 30.664 -22.410 -35.285 1.00 54.59 180 ALA A N 1
ATOM 1366 C CA . ALA A 1 180 ? 30.927 -22.675 -33.874 1.00 54.59 180 ALA A CA 1
ATOM 1367 C C . ALA A 1 180 ? 32.413 -22.593 -33.535 1.00 54.59 180 ALA A C 1
ATOM 1369 O O . ALA A 1 180 ? 33.143 -23.529 -33.857 1.00 54.59 180 ALA A O 1
ATOM 1370 N N . GLN A 1 181 ? 32.843 -21.486 -32.920 1.00 52.09 181 GLN A N 1
ATOM 1371 C CA . GLN A 1 181 ? 34.176 -21.381 -32.346 1.00 52.09 181 GLN A CA 1
ATOM 1372 C C . GLN A 1 181 ? 34.369 -22.625 -31.474 1.00 52.09 181 GLN A C 1
ATOM 1374 O O . GLN A 1 181 ? 33.819 -22.724 -30.375 1.00 52.09 181 GLN A O 1
ATOM 1379 N N . THR A 1 182 ? 35.061 -23.630 -32.016 1.00 50.03 182 THR A N 1
ATOM 1380 C CA . THR A 1 182 ? 35.496 -24.789 -31.260 1.00 50.03 182 THR A CA 1
ATOM 1381 C C . THR A 1 182 ? 36.304 -24.188 -30.135 1.00 50.03 182 THR A C 1
ATOM 1383 O O . THR A 1 182 ? 37.247 -23.438 -30.405 1.00 50.03 182 THR A O 1
ATOM 1386 N N . TRP A 1 183 ? 35.858 -24.420 -28.899 1.00 48.12 183 TRP A N 1
ATOM 1387 C CA . TRP A 1 183 ? 36.619 -24.107 -27.698 1.00 48.12 183 TRP A CA 1
ATOM 1388 C C . TRP A 1 183 ? 38.112 -24.335 -27.983 1.00 48.12 183 TRP A C 1
ATOM 1390 O O . TRP A 1 183 ? 38.468 -25.366 -28.553 1.00 48.12 183 TRP A O 1
ATOM 1400 N N . LEU A 1 184 ? 38.906 -23.297 -27.703 1.00 39.66 184 LEU A N 1
ATOM 1401 C CA . LEU A 1 184 ? 40.309 -23.094 -28.093 1.00 39.66 184 LEU A CA 1
ATOM 1402 C C . LEU A 1 184 ? 41.218 -24.332 -27.884 1.00 39.66 184 LEU A C 1
ATOM 1404 O O . LEU A 1 184 ? 40.863 -25.196 -27.082 1.00 39.66 184 LEU A O 1
ATOM 1408 N N . PRO A 1 185 ? 42.385 -24.404 -28.568 1.00 47.06 185 PRO A N 1
ATOM 1409 C CA . PRO A 1 185 ? 43.406 -25.428 -28.307 1.00 47.06 185 PRO A CA 1
ATOM 1410 C C . PRO A 1 185 ? 43.855 -25.494 -26.842 1.00 47.06 185 PRO A C 1
ATOM 1412 O O . PRO A 1 185 ? 43.856 -24.437 -26.168 1.00 47.06 185 PRO A O 1
#

Radius of gyration: 47.04 Å; Cα contacts (8 Å, |Δi|>4): 270; chains: 1; bounding box: 80×42×170 Å

Sequence (185 aa):
MNFGISQSSNSLSAILSFVGLMAICLLLSCSCEKSPPTEPPPEPAEPPPQAELTLELVDVGMSEAWLRFGVSKVELPQAFTISRDGGEVFTDSLYTADTLLYDSSLAFNSTYTYRAYRIVDGIKTDSTSLQASTLGATSHNFQWELIEIPSPYGSGVLRDVAIINENDIWAVGKIFADSAQTWLP

Mean predicted aligned error: 17.32 Å

Solvent-accessible surface area (backbone atoms only — not comparable to full-atom values): 11894 Å² total; per-residue (Å²): 140,84,88,84,91,86,87,90,88,75,73,71,67,62,56,58,56,54,57,53,56,56,57,55,62,69,70,68,76,82,77,78,82,76,73,72,83,80,69,74,75,78,70,79,74,74,77,74,70,71,68,44,56,47,69,44,83,73,50,65,38,44,35,33,39,34,35,38,43,34,52,42,66,68,74,75,72,35,41,34,38,31,27,48,77,84,42,79,77,44,75,53,65,38,83,57,57,56,49,82,43,80,49,68,86,45,61,54,60,36,80,42,45,33,36,42,30,41,50,57,100,84,46,75,48,71,36,69,76,39,80,49,62,25,38,58,75,78,70,92,81,76,79,88,78,85,80,82,76,86,32,90,76,78,44,70,44,83,74,52,75,48,78,80,51,101,90,42,71,50,75,44,67,49,72,45,65,72,80,75,77,68,78,73,136